Protein AF-A0A523SUK0-F1 (afdb_monomer)

Radius of gyration: 44.29 Å; Cα contacts (8 Å, |Δi|>4): 221; chains: 1; bounding box: 110×52×110 Å

pLDDT: mean 78.74, std 16.26, range [35.66, 96.0]

Secondary structure (DSSP, 8-state):
-HHHHHHHHHHHHHHHHHHHHHHHHHHHHHHHHHHHHHHHHHHHHHHHHHHHHHHHHHHHHHHHHHHHHHHHHHHHHHHHHHHHHHHHHHHHHHHHHTPPPP---GGG-PPTTSPPEEEEEEEEE-SSEEEEEEEEE-S-SS--EEEEEEEEESS---SSS-S--SS---B-S-----SSSS----EEEEEEEESSHHHHHHHHHHHGGGTTHHHHHHHHHHHHHHHHHHHHHHTTTHHHHHHH--

Mean predicted aligned error: 13.9 Å

Solvent-accessible surface area (backbone atoms only — not comparable to full-atom values): 13962 Å² total; per-residue (Å²): 112,71,70,60,53,51,53,51,52,54,51,49,55,50,48,53,51,52,50,51,54,50,52,53,50,51,53,53,50,51,54,49,51,52,54,52,47,57,66,46,48,58,54,51,53,50,51,53,49,52,50,52,51,53,50,52,53,50,54,49,52,51,52,52,53,48,53,54,50,50,54,50,50,57,53,51,50,52,55,52,51,52,53,50,51,52,50,53,47,50,57,47,47,66,68,47,72,84,51,76,52,61,79,86,64,80,88,70,71,69,57,82,84,82,42,68,73,43,82,70,45,82,74,44,76,57,70,51,29,31,31,33,33,36,36,33,51,48,94,45,92,70,39,29,27,34,38,33,42,43,23,37,54,76,60,64,34,42,96,82,80,60,100,72,45,87,44,74,47,59,76,43,93,72,80,58,80,54,81,79,76,88,55,72,68,45,30,39,34,75,73,47,71,24,63,42,73,66,56,46,52,56,46,43,76,76,39,54,83,62,60,62,39,72,54,55,48,54,52,49,53,48,50,53,52,48,51,51,53,55,49,40,53,74,69,62,49,56,60,62,59,52,61,73,74,103

Nearest PDB structures (foldseek):
  4nka-assembly1_B  TM=4.654E-01  e=8.723E-01  Homo sapiens
  5a46-assembly2_B  TM=4.977E-01  e=1.169E+00  Homo sapiens
  8yki-assembly2_B  TM=4.925E-01  e=1.169E+00  Homo sapiens
  4ymj-assembly1_A  TM=6.480E-01  e=3.766E+00  Homo sapiens
  9c1r-assembly1_A  TM=4.964E-01  e=4.759E+00  Homo sapiens

Foldseek 3Di:
DVVVVVVVVVVVVVVVVVVVVVVVVVVVVVVVVVVVCVVVVVVVVVVVVVVVVVVVVVVVVVVVVVVVVVVVVVVVVVLVVVVVVLVLLVVLCVVLVPDAADDDDPVLDDDPPRWDKAWPAWLDGDRFKTKTWIWTQDPDPFQRIWIKIWMDGSFQADPPDDPDGLADADDDPPCPPPPPPPDDTRHIDTDDTHRDPVVVVVCCVVCSCVRCVVRVVSVVVSVVVSVVSVVCVVVVVVVVSVVVVD

Sequence (246 aa):
MKANIQKAIEAWQKRERLIAERDAFYDQSRTRDEKIRDRYGERIRRLEQQKRNATYELERRTTQARAELTLQIENEERAISEVQRIKEILQLAETLTDKPAPTWDDTQIKVPFNGEVIPWGTFYKDRYMLIRLYVYKNGKPKNKYTLAAYGVTLFPASSWQGDNPLILAPDDYVKLHASETGLRFNVATIVKDAPTLADLGIYYNKRKDKILKDFLQKHKELIEEIEQIMEGIHLGRLETIYTRCV

Structure (mmCIF, N/CA/C/O backbone):
data_AF-A0A523SUK0-F1
#
_entry.id   AF-A0A523SUK0-F1
#
loop_
_atom_site.group_PDB
_atom_site.id
_atom_site.type_symbol
_atom_site.label_atom_id
_atom_site.label_alt_id
_atom_site.label_comp_id
_atom_site.label_asym_id
_atom_site.label_entity_id
_atom_site.label_seq_id
_atom_site.pdbx_PDB_ins_code
_atom_site.Cartn_x
_atom_site.Cartn_y
_atom_site.Cartn_z
_atom_site.occupancy
_atom_site.B_iso_or_equiv
_atom_site.auth_seq_id
_atom_site.auth_comp_id
_atom_site.auth_asym_id
_atom_site.auth_atom_id
_atom_site.pdbx_PDB_model_num
ATOM 1 N N . MET A 1 1 ? 85.298 31.112 -66.666 1.00 61.50 1 MET A N 1
ATOM 2 C CA . MET A 1 1 ? 84.191 31.982 -66.196 1.00 61.50 1 MET A CA 1
ATOM 3 C C . MET A 1 1 ? 82.869 31.717 -66.926 1.00 61.50 1 MET A C 1
ATOM 5 O O . MET A 1 1 ? 81.915 31.343 -66.260 1.00 61.50 1 MET A O 1
ATOM 9 N N . LYS A 1 2 ? 82.803 31.795 -68.269 1.00 66.44 2 LYS A N 1
ATOM 10 C CA . LYS A 1 2 ? 81.564 31.547 -69.050 1.00 66.44 2 LYS A CA 1
ATOM 11 C C . LYS A 1 2 ? 80.914 30.165 -68.823 1.00 66.44 2 LYS A C 1
ATOM 13 O O . LYS A 1 2 ? 79.705 30.089 -68.660 1.00 66.44 2 LYS A O 1
ATOM 18 N N . ALA A 1 3 ? 81.705 29.093 -68.714 1.00 70.62 3 ALA A N 1
ATOM 19 C CA . ALA A 1 3 ? 81.188 27.737 -68.475 1.00 70.62 3 ALA A CA 1
ATOM 20 C C . ALA A 1 3 ? 80.522 27.546 -67.093 1.00 70.62 3 ALA A C 1
ATOM 22 O O . ALA A 1 3 ? 79.588 26.761 -66.964 1.00 70.62 3 ALA A O 1
ATOM 23 N N . ASN A 1 4 ? 80.962 28.283 -66.065 1.00 78.56 4 ASN A N 1
ATOM 24 C CA . ASN A 1 4 ? 80.365 28.209 -64.724 1.00 78.56 4 ASN A CA 1
ATOM 25 C C . ASN A 1 4 ? 79.038 28.976 -64.661 1.00 78.56 4 ASN A C 1
ATOM 27 O O . ASN A 1 4 ? 78.112 28.538 -63.988 1.00 78.56 4 ASN A O 1
ATOM 31 N N . ILE A 1 5 ? 78.935 30.081 -65.407 1.00 83.38 5 ILE A N 1
ATOM 32 C CA . ILE A 1 5 ? 77.692 30.848 -65.551 1.00 83.38 5 ILE A CA 1
ATOM 33 C C . ILE A 1 5 ? 76.643 30.013 -66.299 1.00 83.38 5 ILE A C 1
ATOM 35 O O . ILE A 1 5 ? 75.509 29.921 -65.845 1.00 83.38 5 ILE A O 1
ATOM 39 N N . GLN A 1 6 ? 77.033 29.325 -67.377 1.00 86.56 6 GLN A N 1
ATOM 40 C CA . GLN A 1 6 ? 76.130 28.447 -68.129 1.00 86.56 6 GLN A CA 1
ATOM 41 C C . GLN A 1 6 ? 75.577 27.297 -67.267 1.00 86.56 6 GLN A C 1
ATOM 43 O O . GLN A 1 6 ? 74.368 27.082 -67.230 1.00 86.56 6 GLN A O 1
ATOM 48 N N . LYS A 1 7 ? 76.435 26.624 -66.486 1.00 85.19 7 LYS A N 1
ATOM 49 C CA . LYS A 1 7 ? 76.003 25.584 -65.535 1.00 85.19 7 LYS A CA 1
ATOM 50 C C . LYS A 1 7 ? 75.056 26.119 -64.456 1.00 85.19 7 LYS A C 1
ATOM 52 O O . LYS A 1 7 ? 74.126 25.422 -64.063 1.00 85.19 7 LYS A O 1
ATOM 57 N N . ALA A 1 8 ? 75.281 27.342 -63.972 1.00 85.44 8 ALA A N 1
ATOM 58 C CA . ALA A 1 8 ? 74.402 27.972 -62.990 1.00 85.44 8 ALA A CA 1
ATOM 59 C C . ALA A 1 8 ? 73.018 28.296 -63.580 1.00 85.44 8 ALA A C 1
ATOM 61 O O . ALA A 1 8 ? 72.009 28.073 -62.915 1.00 85.44 8 ALA A O 1
ATOM 62 N N . ILE A 1 9 ? 72.960 28.752 -64.837 1.00 88.12 9 ILE A N 1
ATOM 63 C CA . ILE A 1 9 ? 71.702 29.009 -65.556 1.00 88.12 9 ILE A CA 1
ATOM 64 C C . ILE A 1 9 ? 70.919 27.706 -65.763 1.00 88.12 9 ILE A C 1
ATOM 66 O O . ILE A 1 9 ? 69.726 27.655 -65.471 1.00 88.12 9 ILE A O 1
ATOM 70 N N . GLU A 1 10 ? 71.582 26.635 -66.199 1.00 90.31 10 GLU A N 1
ATOM 71 C CA . GLU A 1 10 ? 70.955 25.319 -66.383 1.00 90.31 10 GLU A CA 1
ATOM 72 C C . GLU A 1 10 ? 70.442 24.733 -65.060 1.00 90.31 10 GLU A C 1
ATOM 74 O O . GLU A 1 10 ? 69.332 24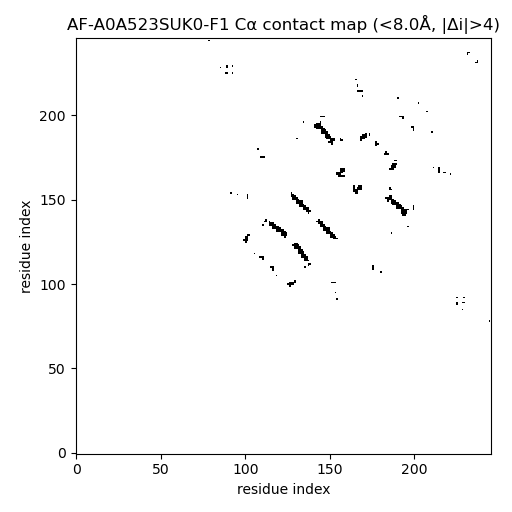.201 -64.999 1.00 90.31 10 GLU A O 1
ATOM 79 N N . ALA A 1 11 ? 71.213 24.871 -63.976 1.00 88.88 11 ALA A N 1
ATOM 80 C CA . ALA A 1 11 ? 70.798 24.443 -62.642 1.00 88.88 11 ALA A CA 1
ATOM 81 C C . ALA A 1 11 ? 69.594 25.246 -62.124 1.00 88.88 11 ALA A C 1
ATOM 83 O O . ALA A 1 11 ? 68.680 24.665 -61.537 1.00 88.88 11 ALA A O 1
ATOM 84 N N . TRP A 1 12 ? 69.562 26.559 -62.370 1.00 89.38 12 TRP A N 1
ATOM 85 C CA . TRP A 1 12 ? 68.432 27.414 -62.011 1.00 89.38 12 TRP A CA 1
ATOM 86 C C . TRP A 1 12 ? 67.168 27.036 -62.793 1.00 89.38 12 TRP A C 1
ATOM 88 O O . TRP A 1 12 ? 66.136 26.772 -62.184 1.00 89.38 12 TRP A O 1
ATOM 98 N N . GLN A 1 13 ? 67.257 26.875 -64.117 1.00 91.81 13 GLN A N 1
ATOM 99 C CA . GLN A 1 13 ? 66.127 26.430 -64.943 1.00 91.81 13 GLN A CA 1
ATOM 100 C C . GLN A 1 13 ? 65.622 25.038 -64.541 1.00 91.81 13 GLN A C 1
ATOM 102 O O . GLN A 1 13 ? 64.414 24.801 -64.499 1.00 91.81 13 GLN A O 1
ATOM 107 N N . LYS A 1 14 ? 66.533 24.114 -64.208 1.00 93.00 14 LYS A N 1
ATOM 108 C CA . LYS A 1 14 ? 66.173 22.790 -63.689 1.00 93.00 14 LYS A CA 1
ATOM 109 C C . LYS A 1 14 ? 65.448 22.893 -62.345 1.00 93.00 14 LYS A C 1
ATOM 111 O O . LYS A 1 14 ? 64.463 22.192 -62.146 1.00 93.00 14 LYS A O 1
ATOM 116 N N . ARG A 1 15 ? 65.900 23.766 -61.439 1.00 93.00 15 ARG A N 1
ATOM 117 C CA . ARG A 1 15 ? 65.238 24.014 -60.149 1.00 93.00 15 ARG A CA 1
ATOM 118 C C . ARG A 1 15 ? 63.827 24.567 -60.336 1.00 93.00 15 ARG A C 1
ATOM 120 O O . ARG A 1 15 ? 62.917 24.051 -59.702 1.00 93.00 15 ARG A O 1
ATOM 127 N N . GLU A 1 16 ? 63.639 25.555 -61.206 1.00 93.19 16 GLU A N 1
ATOM 128 C CA . GLU A 1 16 ? 62.312 26.129 -61.478 1.00 93.19 16 GLU A CA 1
ATOM 129 C C . GLU A 1 16 ? 61.347 25.083 -62.054 1.00 93.19 16 GLU A C 1
ATOM 131 O O . GLU A 1 16 ? 60.204 24.989 -61.615 1.00 93.19 16 GLU A O 1
ATOM 136 N N . ARG A 1 17 ? 61.821 24.211 -62.958 1.00 93.19 17 ARG A N 1
ATOM 137 C CA . ARG A 1 17 ? 61.016 23.078 -63.452 1.00 93.19 17 ARG A CA 1
ATOM 138 C C . ARG A 1 17 ? 60.639 22.104 -62.341 1.00 93.19 17 ARG A C 1
ATOM 140 O O . ARG A 1 17 ? 59.479 21.731 -62.245 1.00 93.19 17 ARG A O 1
ATOM 147 N N . LEU A 1 18 ? 61.589 21.733 -61.482 1.00 92.44 18 LEU A N 1
ATOM 148 C CA . LEU A 1 18 ? 61.324 20.828 -60.358 1.00 92.44 18 LEU A CA 1
ATOM 149 C C . LEU A 1 18 ? 60.343 21.430 -59.342 1.00 92.44 18 LEU A C 1
ATOM 151 O O . LEU A 1 18 ? 59.526 20.705 -58.781 1.00 92.44 18 LEU A O 1
ATOM 155 N N . ILE A 1 19 ? 60.406 22.744 -59.103 1.00 91.19 19 ILE A N 1
ATOM 156 C CA . ILE A 1 19 ? 59.437 23.451 -58.255 1.00 91.19 19 ILE A CA 1
ATOM 157 C C . ILE A 1 19 ? 58.049 23.410 -58.904 1.00 91.19 19 ILE A C 1
ATOM 159 O O . ILE A 1 19 ? 57.093 23.017 -58.242 1.00 91.19 19 ILE A O 1
ATOM 163 N N . ALA A 1 20 ? 57.947 23.721 -60.198 1.00 90.75 20 ALA A N 1
ATOM 164 C CA . ALA A 1 20 ? 56.681 23.672 -60.926 1.00 90.75 20 ALA A CA 1
ATOM 165 C C . ALA A 1 20 ? 56.073 22.256 -60.971 1.00 90.75 20 ALA A C 1
ATOM 167 O O . ALA A 1 20 ? 54.872 22.096 -60.765 1.00 90.75 20 ALA A O 1
ATOM 168 N N . GLU A 1 21 ? 56.888 21.219 -61.188 1.00 91.75 21 GLU A N 1
ATOM 169 C CA . GLU A 1 21 ? 56.454 19.814 -61.161 1.00 91.75 21 GLU A CA 1
ATOM 170 C C . GLU A 1 21 ? 55.953 19.396 -59.773 1.00 91.75 21 GLU A C 1
ATOM 172 O O . GLU A 1 21 ? 54.911 18.748 -59.656 1.00 91.75 21 GLU A O 1
ATOM 177 N N . ARG A 1 22 ? 56.664 19.797 -58.712 1.00 93.69 22 ARG A N 1
ATOM 178 C CA . ARG A 1 22 ? 56.258 19.549 -57.324 1.00 93.69 22 ARG A CA 1
ATOM 179 C C . ARG A 1 22 ? 54.918 20.214 -57.010 1.00 93.69 22 ARG A C 1
ATOM 181 O O . ARG A 1 22 ? 54.048 19.572 -56.426 1.00 93.69 22 ARG A O 1
ATOM 188 N N . ASP A 1 23 ? 54.756 21.480 -57.376 1.00 92.69 23 ASP A N 1
ATOM 189 C CA . ASP A 1 23 ? 53.543 22.242 -57.071 1.00 92.69 23 ASP A CA 1
ATOM 190 C C . ASP A 1 23 ? 52.343 21.686 -57.853 1.00 92.69 23 ASP A C 1
ATOM 192 O O . ASP A 1 23 ? 51.296 21.418 -57.264 1.00 92.69 23 ASP A O 1
ATOM 196 N N . ALA A 1 24 ? 52.533 21.340 -59.132 1.00 89.69 24 ALA A N 1
ATOM 197 C CA . ALA A 1 24 ? 51.518 20.653 -59.931 1.00 89.69 24 ALA A CA 1
ATOM 198 C C . ALA A 1 24 ? 51.119 19.286 -59.340 1.00 89.69 24 ALA A C 1
ATOM 200 O O . ALA A 1 24 ? 49.941 18.917 -59.355 1.00 89.69 24 ALA A O 1
ATOM 201 N N . PHE A 1 25 ? 52.077 18.531 -58.791 1.00 92.38 25 PHE A N 1
ATOM 202 C CA . PHE A 1 25 ? 51.800 17.267 -58.108 1.00 92.38 25 PHE A CA 1
ATOM 203 C C . PHE A 1 25 ? 50.974 17.464 -56.826 1.00 92.38 25 PHE A C 1
ATOM 205 O O . PHE A 1 25 ? 50.035 16.696 -56.576 1.00 92.38 25 PHE A O 1
ATOM 212 N N . TYR A 1 26 ? 51.285 18.487 -56.023 1.00 90.69 26 TYR A N 1
ATOM 213 C CA . TYR A 1 26 ? 50.511 18.811 -54.822 1.00 90.69 26 TYR A CA 1
ATOM 214 C C . TYR A 1 26 ? 49.086 19.248 -55.159 1.00 90.69 26 TYR A C 1
ATOM 216 O O . TYR A 1 26 ? 48.145 18.742 -54.547 1.00 90.69 26 TYR A O 1
ATOM 224 N N . ASP A 1 27 ? 48.906 20.098 -56.169 1.00 91.81 27 ASP A N 1
ATOM 225 C CA . ASP A 1 27 ? 47.579 20.531 -56.615 1.00 91.81 27 ASP A CA 1
ATOM 226 C C . ASP A 1 27 ? 46.750 19.357 -57.153 1.00 91.81 27 ASP A C 1
ATOM 228 O O . ASP A 1 27 ? 45.564 19.210 -56.828 1.00 91.81 27 ASP A O 1
ATOM 232 N N . GLN A 1 28 ? 47.375 18.455 -57.917 1.00 91.50 28 GLN A N 1
ATOM 233 C CA . GLN A 1 28 ? 46.709 17.251 -58.410 1.00 91.50 28 GLN A CA 1
ATOM 234 C C . GLN A 1 28 ? 46.308 16.312 -57.263 1.00 91.50 28 GLN A C 1
ATOM 236 O O . GLN A 1 28 ? 45.207 15.753 -57.286 1.00 91.50 28 GLN A O 1
ATOM 241 N N . SER A 1 29 ? 47.175 16.142 -56.263 1.00 88.25 29 SER A N 1
ATOM 242 C CA . SER A 1 29 ? 46.906 15.307 -55.087 1.00 88.25 29 SER A CA 1
ATOM 243 C C . SER A 1 29 ? 45.780 15.892 -54.238 1.00 88.25 29 SER A C 1
ATOM 245 O O . SER A 1 29 ? 44.816 15.192 -53.939 1.00 88.25 29 SER A O 1
ATOM 247 N N . ARG A 1 30 ? 45.815 17.202 -53.970 1.00 90.50 30 ARG A N 1
ATOM 248 C CA . ARG A 1 30 ? 44.753 17.919 -53.258 1.00 90.50 30 ARG A CA 1
ATOM 249 C C . ARG A 1 30 ? 43.403 17.788 -53.959 1.00 90.50 30 ARG A C 1
ATOM 251 O O . ARG A 1 30 ? 42.407 17.466 -53.321 1.00 90.50 30 ARG A O 1
ATOM 258 N N . THR A 1 31 ? 43.377 17.954 -55.280 1.00 88.56 31 THR A N 1
ATOM 259 C CA . THR A 1 31 ? 42.148 17.801 -56.076 1.00 88.56 31 THR A CA 1
ATOM 260 C C . THR A 1 31 ? 41.601 16.369 -56.009 1.00 88.56 31 THR A C 1
ATOM 262 O O . THR A 1 31 ? 40.387 16.154 -56.011 1.00 88.56 31 THR A O 1
ATOM 265 N N . ARG A 1 32 ? 42.479 15.355 -55.971 1.00 86.69 32 ARG A N 1
ATOM 266 C CA . ARG A 1 32 ? 42.068 13.951 -55.800 1.00 86.69 32 ARG A CA 1
ATOM 267 C C . ARG A 1 32 ? 41.493 13.707 -54.407 1.00 86.69 32 ARG A C 1
ATOM 269 O O . ARG A 1 32 ? 40.444 13.073 -54.312 1.00 86.69 32 ARG A O 1
ATOM 276 N N . ASP A 1 33 ? 42.122 14.244 -53.368 1.00 85.94 33 ASP A N 1
ATOM 277 C CA . ASP A 1 33 ? 41.651 14.126 -51.987 1.00 85.94 33 ASP A CA 1
ATOM 278 C C . ASP A 1 33 ? 40.296 14.809 -51.781 1.00 85.94 33 ASP A C 1
ATOM 280 O O . ASP A 1 33 ? 39.403 14.228 -51.164 1.00 85.94 33 ASP A O 1
ATOM 284 N N . GLU A 1 34 ? 40.103 16.001 -52.352 1.00 86.12 34 GLU A N 1
ATOM 285 C CA . GLU A 1 34 ? 38.817 16.707 -52.351 1.00 86.12 34 GLU A CA 1
ATOM 286 C C . GLU A 1 34 ? 37.731 15.858 -53.032 1.00 86.12 34 GLU A C 1
ATOM 288 O O . GLU A 1 34 ? 36.690 15.599 -52.433 1.00 86.12 34 GLU A O 1
ATOM 293 N N . LYS A 1 35 ? 38.009 15.272 -54.206 1.00 86.38 35 LYS A N 1
ATOM 294 C CA . LYS A 1 35 ? 37.061 14.370 -54.891 1.00 86.38 35 LYS A CA 1
ATOM 295 C C . LYS A 1 35 ? 36.725 13.109 -54.092 1.00 86.38 35 LYS A C 1
ATOM 297 O O . LYS A 1 35 ? 35.591 12.631 -54.156 1.00 86.38 35 LYS A O 1
ATOM 302 N N . ILE A 1 36 ? 37.691 12.533 -53.375 1.00 84.69 36 ILE A N 1
ATOM 303 C CA . ILE A 1 36 ? 37.461 11.373 -52.500 1.00 84.69 36 ILE A CA 1
ATOM 304 C C . ILE A 1 36 ? 36.577 11.789 -51.321 1.00 84.69 36 ILE A C 1
ATOM 306 O O . ILE A 1 36 ? 35.592 11.109 -51.021 1.00 84.69 36 ILE A O 1
ATOM 310 N N . ARG A 1 37 ? 36.895 12.920 -50.685 1.00 83.62 37 ARG A N 1
ATOM 311 C CA . ARG A 1 37 ? 36.127 13.468 -49.567 1.00 83.62 37 ARG A CA 1
ATOM 312 C C . ARG A 1 37 ? 34.692 13.783 -49.974 1.00 83.62 37 ARG A C 1
ATOM 314 O O . ARG A 1 37 ? 33.786 13.399 -49.243 1.00 83.62 37 ARG A O 1
ATOM 321 N N . ASP A 1 38 ? 34.476 14.389 -51.134 1.00 83.88 38 ASP A N 1
ATOM 322 C CA . ASP A 1 38 ? 33.136 14.704 -51.633 1.00 83.88 38 ASP A CA 1
ATOM 323 C C . ASP A 1 38 ? 32.349 13.426 -51.945 1.00 83.88 38 ASP A C 1
ATOM 325 O O . ASP A 1 38 ? 31.212 13.260 -51.499 1.00 83.88 38 ASP A O 1
ATOM 329 N N . ARG A 1 39 ? 32.984 12.459 -52.625 1.00 84.50 39 ARG A N 1
ATOM 330 C CA . ARG A 1 39 ? 32.348 11.186 -52.999 1.00 84.50 39 ARG A CA 1
ATOM 331 C C . ARG A 1 39 ? 31.879 10.383 -51.786 1.00 84.50 39 ARG A C 1
ATOM 333 O O . ARG A 1 39 ? 30.796 9.798 -51.822 1.00 84.50 39 ARG A O 1
ATOM 340 N N . TYR A 1 40 ? 32.693 10.300 -50.736 1.00 88.94 40 TYR A N 1
ATOM 341 C CA . TYR A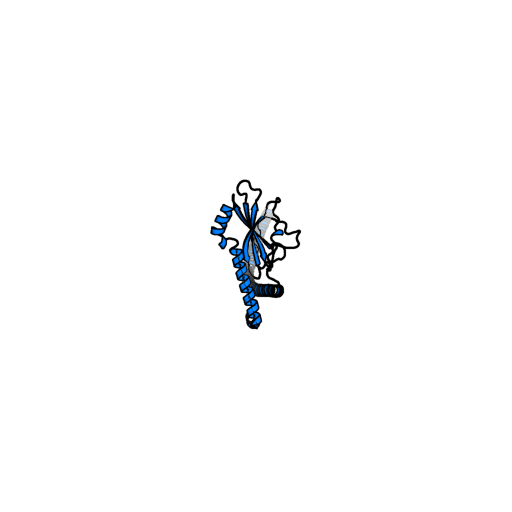 1 40 ? 32.357 9.499 -49.555 1.00 88.94 40 TYR A CA 1
ATOM 342 C C . TYR A 1 40 ? 31.660 10.305 -48.460 1.00 88.94 40 TYR A C 1
ATOM 344 O O . TYR A 1 40 ? 30.875 9.730 -47.709 1.00 88.94 40 TYR A O 1
ATOM 352 N N . GLY A 1 41 ? 31.873 11.619 -48.391 1.00 88.31 41 GLY A N 1
ATOM 353 C CA . GLY A 1 41 ? 31.311 12.494 -47.365 1.00 88.31 41 GLY A CA 1
ATOM 354 C C . GLY A 1 41 ? 29.787 12.507 -47.372 1.00 88.31 41 GLY A C 1
ATOM 355 O O . GLY A 1 41 ? 29.168 12.348 -46.320 1.00 88.31 41 GLY A O 1
ATOM 356 N N . GLU A 1 42 ? 29.159 12.602 -48.548 1.00 86.81 42 GLU A N 1
ATOM 357 C CA . GLU A 1 42 ? 27.697 12.506 -48.641 1.00 86.81 42 GLU A CA 1
ATOM 358 C C . GLU A 1 42 ? 27.177 11.132 -48.220 1.00 86.81 42 GLU A C 1
ATOM 360 O O . GLU A 1 42 ? 26.173 11.031 -47.511 1.00 86.81 42 GLU A O 1
ATOM 365 N N . ARG A 1 43 ? 27.864 10.060 -48.630 1.00 88.75 43 ARG A N 1
ATOM 366 C CA . ARG A 1 43 ? 27.462 8.690 -48.299 1.00 88.75 43 ARG A CA 1
ATOM 367 C C . ARG A 1 43 ? 27.560 8.426 -46.799 1.00 88.75 43 ARG A C 1
ATOM 369 O O . ARG A 1 43 ? 26.638 7.841 -46.240 1.00 88.75 43 ARG A O 1
ATOM 376 N N . ILE A 1 44 ? 28.629 8.891 -46.152 1.00 91.75 44 ILE A N 1
ATOM 377 C CA . ILE A 1 44 ? 28.811 8.803 -44.699 1.00 91.75 44 ILE A CA 1
ATOM 378 C C . ILE A 1 44 ? 27.684 9.556 -43.988 1.00 91.75 44 ILE A C 1
ATOM 380 O O . ILE A 1 44 ? 26.997 8.961 -43.164 1.00 91.75 44 ILE A O 1
ATOM 384 N N . ARG A 1 45 ? 27.402 10.808 -44.376 1.00 89.81 45 ARG A N 1
ATOM 385 C CA . ARG A 1 45 ? 26.306 11.595 -43.780 1.00 89.81 45 ARG A CA 1
ATOM 386 C C . ARG A 1 45 ? 24.947 10.910 -43.923 1.00 89.81 45 ARG A C 1
ATOM 388 O O . ARG A 1 45 ? 24.162 10.907 -42.977 1.00 89.81 45 ARG A O 1
ATOM 395 N N . ARG A 1 46 ? 24.658 10.309 -45.085 1.00 92.38 46 ARG A N 1
ATOM 396 C CA . ARG A 1 46 ? 23.412 9.551 -45.298 1.00 92.38 46 ARG A CA 1
ATOM 397 C C . ARG A 1 46 ? 23.332 8.325 -44.388 1.00 92.38 46 ARG A C 1
ATOM 399 O O . ARG A 1 46 ? 22.288 8.108 -43.783 1.00 92.38 46 ARG A O 1
ATOM 406 N N . LEU A 1 47 ? 24.416 7.559 -44.259 1.00 93.94 47 LEU A N 1
ATOM 407 C CA . LEU A 1 47 ? 24.467 6.386 -43.378 1.00 93.94 47 LEU A CA 1
ATOM 408 C C . LEU A 1 47 ? 24.328 6.772 -41.900 1.00 93.94 47 LEU A C 1
ATOM 410 O O . LEU A 1 47 ? 23.590 6.125 -41.162 1.00 93.94 47 LEU A O 1
ATOM 414 N N . GLU A 1 48 ? 24.975 7.856 -41.472 1.00 94.56 48 GLU A N 1
ATOM 415 C CA . GLU A 1 48 ? 24.813 8.402 -40.122 1.00 94.56 48 GLU A CA 1
ATOM 416 C C . GLU A 1 48 ? 23.370 8.836 -39.861 1.00 94.56 48 GLU A C 1
ATOM 418 O O . GLU A 1 48 ? 22.826 8.553 -38.795 1.00 94.56 48 GLU A O 1
ATOM 423 N N . GLN A 1 49 ? 22.722 9.476 -40.840 1.00 95.50 49 GLN A N 1
ATOM 424 C CA . GLN A 1 49 ? 21.324 9.870 -40.710 1.00 95.50 49 GLN A CA 1
ATOM 425 C C . GLN A 1 49 ? 20.385 8.662 -40.646 1.00 95.50 49 GLN A C 1
ATOM 427 O O . GLN A 1 49 ? 19.486 8.640 -39.811 1.00 95.50 49 GLN A O 1
ATOM 432 N N . GLN A 1 50 ? 20.609 7.643 -41.478 1.00 95.12 50 GLN A N 1
ATOM 433 C CA . GLN A 1 50 ? 19.845 6.395 -41.432 1.00 95.12 50 GLN A CA 1
ATOM 434 C C . GLN A 1 50 ? 19.997 5.699 -40.081 1.00 95.12 50 GLN A C 1
ATOM 436 O O . GLN A 1 50 ? 18.996 5.298 -39.492 1.00 95.12 50 GLN A O 1
ATOM 441 N N . LYS A 1 51 ? 21.226 5.621 -39.555 1.00 95.00 51 LYS A N 1
ATOM 442 C CA . LYS A 1 51 ? 21.490 5.080 -38.219 1.00 95.00 51 LYS A CA 1
ATOM 443 C C . LYS A 1 51 ? 20.730 5.864 -37.150 1.00 95.00 51 LYS A C 1
ATOM 445 O O . LYS A 1 51 ? 20.024 5.252 -36.360 1.00 95.00 51 LYS A O 1
ATOM 450 N N . ARG A 1 52 ? 20.827 7.201 -37.147 1.00 94.88 52 ARG A N 1
ATOM 451 C CA . ARG A 1 52 ? 20.112 8.056 -36.182 1.00 94.88 52 ARG A CA 1
ATOM 452 C C . ARG A 1 52 ? 18.600 7.844 -36.235 1.00 94.88 52 ARG A C 1
ATOM 454 O O . ARG A 1 52 ? 17.987 7.662 -35.191 1.00 94.88 52 ARG A O 1
ATOM 461 N N . ASN A 1 53 ? 18.019 7.818 -37.433 1.00 96.00 53 ASN A N 1
ATOM 462 C CA . ASN A 1 53 ? 16.582 7.609 -37.605 1.00 96.00 53 ASN A CA 1
ATOM 463 C C . ASN A 1 53 ? 16.154 6.219 -37.107 1.00 96.00 53 ASN A C 1
ATOM 465 O O . ASN A 1 53 ? 15.191 6.115 -36.355 1.00 96.00 53 ASN A O 1
ATOM 469 N N . ALA A 1 54 ? 16.896 5.166 -37.465 1.00 94.50 54 ALA A N 1
ATOM 470 C CA . ALA A 1 54 ? 16.601 3.805 -37.023 1.00 94.50 54 ALA A CA 1
ATOM 471 C C . ALA A 1 54 ? 16.714 3.654 -35.496 1.00 94.50 54 ALA A C 1
ATOM 473 O O . ALA A 1 54 ? 15.862 3.021 -34.875 1.00 94.50 54 ALA A O 1
ATOM 474 N N . THR A 1 55 ? 17.732 4.264 -34.879 1.00 93.50 55 THR A N 1
ATOM 475 C CA . THR A 1 55 ? 17.884 4.287 -33.418 1.00 93.50 55 THR A CA 1
ATOM 476 C C . THR A 1 55 ? 16.721 5.020 -32.754 1.00 93.50 55 THR A C 1
ATOM 478 O O . THR A 1 55 ? 16.120 4.475 -31.834 1.00 93.50 55 THR A O 1
ATOM 481 N N . TYR A 1 56 ? 16.343 6.195 -33.262 1.00 95.19 56 TYR A N 1
ATOM 482 C CA . TYR A 1 56 ? 15.217 6.962 -32.730 1.00 95.19 56 TYR A CA 1
ATOM 483 C C . TYR A 1 56 ? 13.887 6.197 -32.826 1.00 95.19 56 TYR A C 1
ATOM 485 O O . TYR A 1 56 ? 13.110 6.163 -31.872 1.00 95.19 56 TYR A O 1
ATOM 493 N N . GLU A 1 57 ? 13.619 5.538 -33.955 1.00 95.81 57 GLU A N 1
ATOM 494 C CA . GLU A 1 57 ? 12.418 4.712 -34.109 1.00 95.81 57 GLU A CA 1
ATOM 495 C C . GLU A 1 57 ? 12.400 3.528 -33.138 1.00 95.81 57 GLU A C 1
ATOM 497 O O . GLU A 1 57 ? 11.354 3.229 -32.555 1.00 95.81 57 GLU A O 1
ATOM 502 N N . LEU A 1 58 ? 13.546 2.871 -32.938 1.00 94.75 58 LEU A N 1
ATOM 503 C CA . LEU A 1 58 ? 13.676 1.765 -31.994 1.00 94.75 58 LEU A CA 1
ATOM 504 C C . LEU A 1 58 ? 13.452 2.230 -30.549 1.00 94.75 58 LEU A C 1
ATOM 506 O O . LEU A 1 58 ? 12.698 1.592 -29.812 1.00 94.75 58 LEU A O 1
ATOM 510 N N . GLU A 1 59 ? 14.054 3.350 -30.150 1.00 94.56 59 GLU A N 1
ATOM 511 C CA . GLU A 1 59 ? 13.868 3.956 -28.826 1.00 94.56 59 GLU A CA 1
ATOM 512 C C . GLU A 1 59 ? 12.409 4.348 -28.585 1.00 94.56 59 GLU A C 1
ATOM 514 O O . GLU A 1 59 ? 11.859 4.070 -27.514 1.00 94.56 59 GLU A O 1
ATOM 519 N N . ARG A 1 60 ? 11.745 4.922 -29.598 1.00 95.88 60 ARG A N 1
ATOM 520 C CA . ARG A 1 60 ? 10.327 5.282 -29.514 1.00 95.88 60 ARG A CA 1
ATOM 521 C C . ARG A 1 60 ? 9.449 4.049 -29.321 1.00 95.88 60 ARG A C 1
ATOM 523 O O . ARG A 1 60 ? 8.628 4.038 -28.409 1.00 95.88 60 ARG A O 1
ATOM 530 N N . ARG A 1 61 ? 9.643 3.001 -30.133 1.00 94.69 61 ARG A N 1
ATOM 531 C CA . ARG A 1 61 ? 8.895 1.734 -30.013 1.00 94.69 61 ARG A CA 1
ATOM 532 C C . ARG A 1 61 ? 9.131 1.064 -28.663 1.00 94.69 61 ARG A C 1
ATOM 534 O O . ARG A 1 61 ? 8.185 0.597 -28.044 1.00 94.69 61 ARG A O 1
ATOM 541 N N . THR A 1 62 ? 10.375 1.058 -28.187 1.00 93.94 62 THR A N 1
ATOM 542 C CA . THR A 1 62 ? 10.734 0.460 -26.892 1.00 93.94 62 THR A CA 1
ATOM 543 C C . THR A 1 62 ? 10.079 1.212 -25.737 1.00 93.94 62 THR A C 1
ATOM 545 O O . THR A 1 62 ? 9.542 0.590 -24.827 1.00 93.94 62 THR A O 1
ATOM 548 N N . THR A 1 63 ? 10.088 2.545 -25.779 1.00 94.88 63 THR A N 1
ATOM 549 C CA . THR A 1 63 ? 9.436 3.383 -24.763 1.00 94.88 63 THR A CA 1
ATOM 550 C C . THR A 1 63 ? 7.921 3.179 -24.756 1.00 94.88 63 THR A C 1
ATOM 552 O O . THR A 1 63 ? 7.343 3.027 -23.685 1.00 94.88 63 THR A O 1
ATOM 555 N N . GLN A 1 64 ? 7.286 3.111 -25.932 1.00 95.12 64 GLN A N 1
ATOM 556 C CA . GLN A 1 64 ? 5.849 2.835 -26.057 1.00 95.12 64 GLN A CA 1
ATOM 557 C C . GLN A 1 64 ? 5.486 1.453 -25.501 1.00 95.12 64 GLN A C 1
ATOM 559 O O . GLN A 1 64 ? 4.640 1.364 -24.619 1.00 95.12 64 GLN A O 1
ATOM 564 N N . ALA A 1 65 ? 6.195 0.401 -25.922 1.00 94.12 65 ALA A N 1
ATOM 565 C CA . ALA A 1 65 ? 5.955 -0.957 -25.436 1.00 94.12 65 ALA A CA 1
ATOM 566 C C . ALA A 1 65 ? 6.173 -1.082 -23.919 1.00 94.12 65 ALA A C 1
ATOM 568 O O . ALA A 1 65 ? 5.415 -1.764 -23.238 1.00 94.12 65 ALA A O 1
ATOM 569 N N . ARG A 1 66 ? 7.184 -0.399 -23.362 1.00 94.12 66 ARG A N 1
ATOM 570 C CA . ARG A 1 66 ? 7.395 -0.352 -21.907 1.00 94.12 66 ARG A CA 1
ATOM 571 C C . ARG A 1 66 ? 6.229 0.312 -21.187 1.00 94.12 66 ARG A C 1
ATOM 573 O O . ARG A 1 66 ? 5.772 -0.239 -20.199 1.00 94.12 66 ARG A O 1
ATOM 580 N N . ALA A 1 67 ? 5.750 1.455 -21.676 1.00 93.50 67 ALA A N 1
ATOM 581 C CA . ALA A 1 67 ? 4.620 2.150 -21.065 1.00 93.50 67 ALA A CA 1
ATOM 582 C C . ALA A 1 67 ? 3.334 1.305 -21.108 1.00 93.50 67 ALA A C 1
ATOM 584 O O . ALA A 1 67 ? 2.619 1.232 -20.112 1.00 93.50 67 ALA A O 1
ATOM 585 N N . GLU A 1 68 ? 3.072 0.626 -22.228 1.00 94.69 68 GLU A N 1
ATOM 586 C CA . GLU A 1 68 ? 1.939 -0.299 -22.370 1.00 94.69 68 GLU A CA 1
ATOM 587 C C . GLU A 1 68 ? 2.041 -1.479 -21.396 1.00 94.69 68 GLU A C 1
ATOM 589 O O . GLU A 1 68 ? 1.074 -1.783 -20.702 1.00 94.69 68 GLU A O 1
ATOM 594 N N . LEU A 1 69 ? 3.218 -2.105 -21.289 1.00 93.50 69 LEU A N 1
ATOM 595 C CA . LEU A 1 69 ? 3.450 -3.202 -20.346 1.00 93.50 69 LEU A CA 1
ATOM 596 C C . LEU A 1 69 ? 3.355 -2.745 -18.888 1.00 93.50 69 LEU A C 1
ATOM 598 O O . LEU A 1 69 ? 2.784 -3.461 -18.076 1.00 93.50 69 LEU A O 1
ATOM 602 N N . THR A 1 70 ? 3.870 -1.563 -18.542 1.00 93.12 70 THR A N 1
ATOM 603 C CA . THR A 1 70 ? 3.722 -1.001 -17.192 1.00 93.12 70 THR A CA 1
ATOM 604 C C . THR A 1 70 ? 2.251 -0.811 -16.842 1.00 93.12 70 THR A C 1
ATOM 606 O O . THR A 1 70 ? 1.833 -1.235 -15.772 1.00 93.12 70 THR A O 1
ATOM 609 N N . LEU A 1 71 ? 1.448 -0.263 -17.757 1.00 92.50 71 LEU A N 1
ATOM 610 C CA . LEU A 1 71 ? 0.011 -0.107 -17.537 1.00 92.50 71 LEU A CA 1
ATOM 611 C C . LEU A 1 71 ? -0.697 -1.462 -17.367 1.00 92.50 71 LEU A C 1
ATOM 613 O O . LEU A 1 71 ? -1.586 -1.590 -16.529 1.00 92.50 71 LEU A O 1
ATOM 617 N N . GLN A 1 72 ? -0.312 -2.474 -18.151 1.00 88.31 72 GLN A N 1
ATOM 618 C CA . GLN A 1 72 ? -0.841 -3.832 -17.998 1.00 88.31 72 GLN A CA 1
ATOM 619 C C . GLN A 1 72 ? -0.479 -4.418 -16.631 1.00 88.31 72 GLN A C 1
ATOM 621 O O . GLN A 1 72 ? -1.369 -4.894 -15.937 1.00 88.31 72 GLN A O 1
ATOM 626 N N . ILE A 1 73 ? 0.785 -4.312 -16.208 1.00 87.00 73 ILE A N 1
ATOM 627 C CA . ILE A 1 73 ? 1.237 -4.771 -14.887 1.00 87.00 73 ILE A CA 1
ATOM 628 C C . ILE A 1 73 ? 0.446 -4.076 -13.776 1.00 87.00 73 ILE A C 1
ATOM 630 O O . ILE A 1 73 ? -0.087 -4.757 -12.910 1.00 87.00 73 ILE A O 1
ATOM 634 N N . GLU A 1 74 ? 0.298 -2.751 -13.824 1.00 83.44 74 GLU A N 1
ATOM 635 C CA . GLU A 1 74 ? -0.463 -2.000 -12.816 1.00 83.44 74 GLU A CA 1
ATOM 636 C C . GLU A 1 74 ? -1.936 -2.433 -12.742 1.00 83.44 74 GLU A C 1
ATOM 638 O O . GLU A 1 74 ? -2.528 -2.447 -11.662 1.00 83.44 74 GLU A O 1
ATOM 643 N N . ASN A 1 75 ? -2.551 -2.780 -13.877 1.00 81.06 75 ASN A N 1
ATOM 644 C CA . ASN A 1 75 ? -3.926 -3.278 -13.903 1.00 81.06 75 ASN A CA 1
ATOM 645 C C . ASN A 1 75 ? -4.034 -4.684 -13.295 1.00 81.06 75 ASN A C 1
ATOM 647 O O . ASN A 1 75 ? -4.929 -4.923 -12.484 1.00 81.06 75 ASN A O 1
ATOM 651 N N . GLU A 1 76 ? -3.113 -5.585 -13.638 1.00 80.44 76 GLU A N 1
ATOM 652 C CA . GLU A 1 76 ? -3.064 -6.938 -13.071 1.00 80.44 76 GLU A CA 1
ATOM 653 C C . GLU A 1 76 ? -2.761 -6.908 -11.565 1.00 80.44 76 GLU A C 1
ATOM 655 O O . GLU A 1 76 ? -3.392 -7.616 -10.783 1.00 80.44 76 GLU A O 1
ATOM 660 N N . GLU A 1 77 ? -1.855 -6.036 -11.117 1.00 79.12 77 GLU A N 1
ATOM 661 C CA . GLU A 1 77 ? -1.532 -5.855 -9.697 1.00 79.12 77 GLU A CA 1
ATOM 662 C C . GLU A 1 77 ? -2.749 -5.406 -8.878 1.00 79.12 77 GLU A C 1
ATOM 664 O O . GLU A 1 77 ? -2.925 -5.864 -7.746 1.00 79.12 77 GLU A O 1
ATOM 669 N N . ARG A 1 78 ? -3.632 -4.571 -9.445 1.00 75.69 78 ARG A N 1
ATOM 670 C CA . ARG A 1 78 ? -4.899 -4.201 -8.789 1.00 75.69 78 ARG A CA 1
ATOM 671 C C . ARG A 1 78 ? -5.816 -5.407 -8.614 1.00 75.69 78 ARG A C 1
ATOM 673 O O . ARG A 1 78 ? -6.327 -5.605 -7.515 1.00 75.69 78 ARG A O 1
ATOM 680 N N . ALA A 1 79 ? -5.992 -6.217 -9.660 1.00 72.12 79 ALA A N 1
ATOM 681 C CA . ALA A 1 79 ? -6.821 -7.420 -9.593 1.00 72.12 79 ALA A CA 1
ATOM 682 C C . ALA A 1 79 ? -6.254 -8.437 -8.587 1.00 72.12 79 ALA A C 1
ATOM 684 O O . ALA A 1 79 ? -6.986 -8.977 -7.758 1.00 72.12 79 ALA A O 1
ATOM 685 N N . ILE A 1 80 ? -4.934 -8.646 -8.595 1.00 76.25 80 ILE A N 1
ATOM 686 C CA . ILE A 1 80 ? -4.247 -9.509 -7.626 1.00 76.25 80 ILE A CA 1
ATOM 687 C C . ILE A 1 80 ? -4.447 -8.986 -6.199 1.00 76.25 80 ILE A C 1
ATOM 689 O O . ILE A 1 80 ? -4.744 -9.776 -5.303 1.00 76.25 80 ILE A O 1
ATOM 693 N N . SER A 1 81 ? -4.316 -7.675 -5.979 1.00 73.88 81 SER A N 1
ATOM 694 C CA . SER A 1 81 ? -4.525 -7.059 -4.666 1.00 73.88 81 SER A CA 1
ATOM 695 C C . SER A 1 81 ? -5.961 -7.242 -4.164 1.00 73.88 81 SER A C 1
ATOM 697 O O . SER A 1 81 ? -6.153 -7.573 -2.994 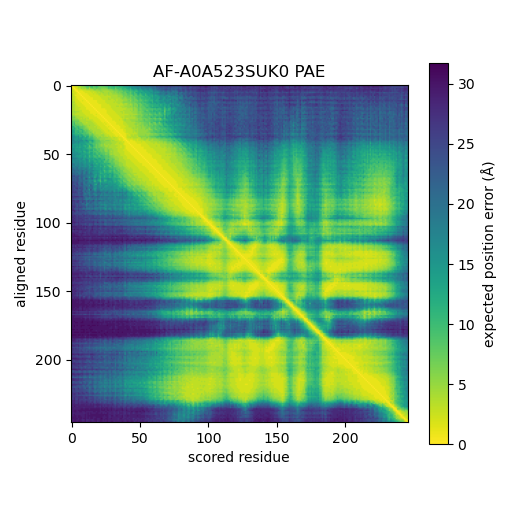1.00 73.88 81 SER A O 1
ATOM 699 N N . GLU A 1 82 ? -6.962 -7.108 -5.038 1.00 75.50 82 GLU A N 1
ATOM 700 C CA . GLU A 1 82 ? -8.371 -7.355 -4.702 1.00 75.50 82 GLU A CA 1
ATOM 701 C C . GLU A 1 82 ? -8.611 -8.824 -4.320 1.00 75.50 82 GLU A C 1
ATOM 703 O O . GLU A 1 82 ? -9.208 -9.115 -3.282 1.00 75.50 82 GLU A O 1
ATOM 708 N N . VAL A 1 83 ? -8.069 -9.770 -5.092 1.00 76.56 83 VAL A N 1
ATOM 709 C CA . VAL A 1 83 ? -8.173 -11.207 -4.785 1.00 76.56 83 VAL A CA 1
ATOM 710 C C . VAL A 1 83 ? -7.472 -11.555 -3.470 1.00 76.56 83 VAL A C 1
ATOM 712 O O . VAL A 1 83 ? -8.002 -12.334 -2.672 1.00 76.56 83 VAL A O 1
ATOM 715 N N . GLN A 1 84 ? -6.295 -10.981 -3.210 1.00 75.62 84 GLN A N 1
ATOM 716 C CA . GLN A 1 84 ? -5.583 -11.158 -1.943 1.00 75.62 84 GLN A CA 1
ATOM 717 C C . GLN A 1 84 ? -6.408 -10.633 -0.766 1.00 75.62 84 GLN A C 1
ATOM 719 O O . GLN A 1 84 ? -6.563 -11.345 0.225 1.00 75.62 84 GLN A O 1
ATOM 724 N N . ARG A 1 85 ? -7.011 -9.449 -0.908 1.00 76.56 85 ARG A N 1
ATOM 725 C CA . ARG A 1 85 ? -7.892 -8.856 0.103 1.00 76.56 85 ARG A CA 1
ATOM 726 C C . ARG A 1 85 ? -9.102 -9.742 0.404 1.00 76.56 85 ARG A C 1
ATOM 728 O O . ARG A 1 85 ? -9.391 -10.005 1.570 1.00 76.56 85 ARG A O 1
ATOM 735 N N . ILE A 1 86 ? -9.773 -10.259 -0.626 1.00 77.88 86 ILE A N 1
ATOM 736 C CA . ILE A 1 86 ? -10.906 -11.183 -0.459 1.00 77.88 86 ILE A CA 1
ATOM 737 C C . ILE A 1 86 ? -10.452 -12.456 0.262 1.00 77.88 86 ILE A C 1
ATOM 739 O O . ILE A 1 86 ? -11.110 -12.908 1.197 1.00 77.88 86 ILE A O 1
ATOM 743 N N . LYS A 1 87 ? -9.304 -13.025 -0.124 1.00 77.31 87 LYS A N 1
ATOM 744 C CA . LYS A 1 87 ? -8.746 -14.214 0.531 1.00 77.31 87 LYS A CA 1
ATOM 745 C C . LYS A 1 87 ? -8.473 -13.974 2.019 1.00 77.31 87 LYS A C 1
ATOM 747 O O . LYS A 1 87 ? -8.813 -14.832 2.831 1.00 77.31 87 LYS A O 1
ATOM 752 N N . GLU A 1 88 ? -7.884 -12.836 2.378 1.00 77.38 88 GLU A N 1
ATOM 753 C CA . GLU A 1 88 ? -7.646 -12.456 3.778 1.00 77.38 88 GLU A CA 1
ATOM 754 C C . GLU A 1 88 ? -8.957 -12.360 4.567 1.00 77.38 88 GLU A C 1
ATOM 756 O O . GLU A 1 88 ? -9.049 -12.872 5.684 1.00 77.38 88 GLU A O 1
ATOM 761 N N . ILE A 1 89 ? -9.991 -11.762 3.969 1.00 78.25 89 ILE A N 1
ATOM 762 C CA . ILE A 1 89 ? -11.323 -11.661 4.573 1.00 78.25 89 ILE A CA 1
ATOM 763 C C . ILE A 1 89 ? -11.950 -13.035 4.785 1.00 78.25 89 ILE A C 1
ATOM 765 O O . ILE A 1 89 ? -12.526 -13.277 5.843 1.00 78.25 89 ILE A O 1
ATOM 769 N N . LEU A 1 90 ? -11.814 -13.953 3.829 1.00 75.38 90 LEU A N 1
ATOM 770 C CA . LEU A 1 90 ? -12.364 -15.302 3.961 1.00 75.38 90 LEU A CA 1
ATOM 771 C C . LEU A 1 90 ? -11.682 -16.101 5.059 1.00 75.38 90 LEU A C 1
ATOM 773 O O . LEU A 1 90 ? -12.357 -16.685 5.905 1.00 75.38 90 LEU A O 1
ATOM 777 N N . GLN A 1 91 ? -10.353 -16.056 5.101 1.00 76.94 91 GLN A N 1
ATOM 778 C CA . GLN A 1 91 ? -9.588 -16.671 6.182 1.00 76.94 91 GLN A CA 1
ATOM 779 C C . GLN A 1 91 ? -9.987 -16.082 7.537 1.00 76.94 91 GLN A C 1
ATOM 781 O O . GLN A 1 91 ? -10.165 -16.809 8.514 1.00 76.94 91 GLN A O 1
ATOM 786 N N . LEU A 1 92 ? -10.179 -14.763 7.604 1.00 76.25 92 LEU A N 1
ATOM 787 C CA . LEU A 1 92 ? -10.662 -14.114 8.810 1.00 76.25 92 LEU A CA 1
ATOM 788 C C . LEU A 1 92 ? -12.069 -14.607 9.178 1.00 76.25 92 LEU A C 1
ATOM 790 O O . LEU A 1 92 ? -12.275 -15.018 10.317 1.00 76.25 92 LEU A O 1
ATOM 794 N N . ALA A 1 93 ? -13.018 -14.605 8.246 1.00 74.31 93 ALA A N 1
ATOM 795 C CA . ALA A 1 93 ? -14.397 -15.008 8.492 1.00 74.31 93 ALA A CA 1
ATOM 796 C C . ALA A 1 93 ? -14.497 -16.453 9.005 1.00 74.31 93 ALA A C 1
ATOM 798 O O . ALA A 1 93 ? -15.200 -16.699 9.988 1.00 74.31 93 ALA A O 1
ATOM 799 N N . GLU A 1 94 ? -13.724 -17.383 8.437 1.00 72.88 94 GLU A N 1
ATOM 800 C CA . GLU A 1 94 ? -13.598 -18.755 8.950 1.00 72.88 94 GLU A CA 1
ATOM 801 C C . GLU A 1 94 ? -13.147 -18.762 10.416 1.00 72.88 94 GLU A C 1
ATOM 803 O O . GLU A 1 94 ? -13.758 -19.417 11.258 1.00 72.88 94 GLU A O 1
ATOM 808 N N . THR A 1 95 ? -12.135 -17.962 10.769 1.00 74.00 95 THR A N 1
ATOM 809 C CA . THR A 1 95 ? -11.665 -17.883 12.162 1.00 74.00 95 THR A CA 1
ATOM 810 C C . THR A 1 95 ? -12.631 -17.172 13.110 1.00 74.00 95 THR A C 1
ATOM 812 O O . THR A 1 95 ? -12.504 -17.337 14.324 1.00 74.00 95 THR A O 1
ATOM 815 N N . LEU A 1 96 ? -13.538 -16.335 12.598 1.00 73.88 96 LEU A N 1
ATOM 816 C CA . LEU A 1 96 ? -14.476 -15.538 13.393 1.00 73.88 96 LEU A CA 1
ATOM 817 C C . LEU A 1 96 ? -15.832 -16.216 13.590 1.00 73.88 96 LEU A C 1
ATOM 819 O O . LEU A 1 96 ? -16.518 -15.883 14.556 1.00 73.88 96 LEU A O 1
ATOM 823 N N . THR A 1 97 ? -16.224 -17.131 12.701 1.00 71.88 97 THR A N 1
ATOM 824 C CA . THR A 1 97 ? -17.574 -17.720 12.668 1.00 71.88 97 THR A CA 1
ATOM 825 C C . THR A 1 97 ? -17.966 -18.331 14.017 1.00 71.88 97 THR A C 1
ATOM 827 O O . THR A 1 97 ? -19.061 -18.050 14.510 1.00 71.88 97 THR A O 1
ATOM 830 N N . ASP A 1 98 ? -17.026 -19.021 14.670 1.00 73.25 98 ASP A N 1
ATOM 831 C CA . ASP A 1 98 ? -17.237 -19.709 15.951 1.00 73.25 98 ASP A CA 1
ATOM 832 C C . ASP A 1 98 ? -16.663 -18.966 17.168 1.00 73.25 98 ASP A C 1
ATOM 834 O O . ASP A 1 98 ? -16.686 -19.479 18.292 1.00 73.25 98 ASP A O 1
ATOM 838 N N . LYS A 1 99 ? -16.128 -17.751 16.988 1.00 74.75 99 LYS A N 1
ATOM 839 C CA . LYS A 1 99 ? -15.578 -16.989 18.114 1.00 74.75 99 LYS A CA 1
ATOM 840 C C . LYS A 1 99 ? -16.692 -16.276 18.883 1.00 74.75 99 LYS A C 1
ATOM 842 O O . LYS A 1 99 ? -17.500 -15.566 18.278 1.00 74.75 99 LYS A O 1
ATOM 847 N N . PRO A 1 100 ? -16.726 -16.395 20.224 1.00 78.50 100 PRO A N 1
ATOM 848 C CA . PRO A 1 100 ? -17.625 -15.588 21.031 1.00 78.50 100 PRO A CA 1
ATOM 849 C C . PRO A 1 100 ? -17.255 -14.107 20.905 1.00 78.50 100 PRO A C 1
ATOM 851 O O . PRO A 1 100 ? -16.096 -13.756 20.667 1.00 78.50 100 PRO A O 1
ATOM 854 N N . ALA A 1 101 ? -18.246 -13.235 21.100 1.00 80.56 101 ALA A N 1
ATOM 855 C CA . ALA A 1 101 ? -18.011 -11.797 21.129 1.00 80.56 101 ALA A CA 1
ATOM 856 C C . ALA A 1 101 ? -16.939 -11.445 22.181 1.00 80.56 101 ALA A C 1
ATOM 858 O O . ALA A 1 101 ? -16.920 -12.070 23.248 1.00 80.56 101 ALA A O 1
ATOM 859 N N . PRO A 1 102 ? -16.078 -10.439 21.933 1.00 81.38 102 PRO A N 1
ATOM 860 C CA . PRO A 1 102 ? -15.054 -10.040 22.887 1.00 81.38 102 PRO A CA 1
ATOM 861 C C . PRO A 1 102 ? -15.631 -9.742 24.272 1.00 81.38 102 PRO A C 1
ATOM 863 O O . PRO A 1 102 ? -16.523 -8.906 24.443 1.00 81.38 102 PRO A O 1
ATOM 866 N N . THR A 1 103 ? -15.069 -10.400 25.278 1.00 78.50 103 THR A N 1
ATOM 867 C CA . THR A 1 103 ? -15.315 -10.127 26.695 1.00 78.50 103 THR A CA 1
ATOM 868 C C . THR A 1 103 ? -14.000 -9.810 27.371 1.00 78.50 103 THR A C 1
ATOM 870 O O . THR A 1 103 ? -12.968 -10.361 26.992 1.00 78.50 103 THR A O 1
ATOM 873 N N . TRP A 1 104 ? -14.029 -8.961 28.393 1.00 77.81 104 TRP A N 1
ATOM 874 C CA . TRP A 1 104 ? -12.823 -8.657 29.142 1.00 77.81 104 TRP A CA 1
ATOM 875 C C . TRP A 1 104 ? -13.141 -8.230 30.581 1.00 77.81 104 TRP A C 1
ATOM 877 O O . TRP A 1 104 ? -14.255 -7.778 30.873 1.00 77.81 104 TRP A O 1
ATOM 887 N N . ASP A 1 105 ? -12.161 -8.434 31.459 1.00 75.38 105 ASP A N 1
ATOM 888 C CA . ASP A 1 105 ? -12.240 -8.193 32.899 1.00 75.38 105 ASP A CA 1
ATOM 889 C C . ASP A 1 105 ? -11.514 -6.896 33.290 1.00 75.38 105 ASP A C 1
ATOM 891 O O . ASP A 1 105 ? -10.301 -6.776 33.095 1.00 75.38 105 ASP A O 1
ATOM 895 N N . ASP A 1 106 ? -12.257 -5.954 33.884 1.00 73.12 106 ASP A N 1
ATOM 896 C CA . ASP A 1 106 ? -11.774 -4.635 34.319 1.00 73.12 106 ASP A CA 1
ATOM 897 C C . ASP A 1 106 ? -10.544 -4.710 35.235 1.00 73.12 106 ASP A C 1
ATOM 899 O O . ASP A 1 106 ? -9.723 -3.790 35.231 1.00 73.12 106 ASP A O 1
ATOM 903 N N . THR A 1 107 ? -10.364 -5.817 35.966 1.00 69.88 107 THR A N 1
ATOM 904 C CA . THR A 1 107 ? -9.216 -6.024 36.867 1.00 69.88 107 THR A CA 1
ATOM 905 C C . THR A 1 107 ? -7.867 -6.098 36.142 1.00 69.88 107 THR A C 1
ATOM 907 O O . THR A 1 107 ? -6.813 -5.987 36.770 1.00 69.88 107 THR A O 1
ATOM 910 N N . GLN A 1 108 ? -7.876 -6.263 34.818 1.00 68.00 108 GLN A N 1
ATOM 911 C CA . GLN A 1 108 ? -6.671 -6.446 34.011 1.00 68.00 108 GLN A CA 1
ATOM 912 C C . GLN A 1 108 ? -5.997 -5.134 33.600 1.00 68.00 108 GLN A C 1
ATOM 914 O O . GLN A 1 108 ? -4.841 -5.158 33.169 1.00 68.00 108 GLN A O 1
ATOM 919 N N . ILE A 1 109 ? -6.671 -3.987 33.743 1.00 69.06 109 ILE A N 1
ATOM 920 C CA . ILE A 1 109 ? -6.049 -2.691 33.459 1.00 69.06 109 ILE A CA 1
ATOM 921 C C . ILE A 1 109 ? -5.164 -2.287 34.631 1.00 69.06 109 ILE A C 1
ATOM 923 O O . ILE A 1 109 ? -5.631 -1.910 35.703 1.00 69.06 109 ILE A O 1
ATOM 927 N N . LYS A 1 110 ? -3.856 -2.301 34.388 1.00 66.19 110 LYS A N 1
ATOM 928 C CA . LYS A 1 110 ? -2.859 -1.714 35.283 1.00 66.19 110 LYS A CA 1
ATOM 929 C C . LYS A 1 110 ? -2.452 -0.357 34.740 1.00 66.19 110 LYS A C 1
ATOM 931 O O . LYS A 1 110 ? -2.176 -0.243 33.553 1.00 66.19 110 LYS A O 1
ATOM 936 N N . VAL A 1 111 ? -2.377 0.657 35.594 1.00 64.38 111 VAL A N 1
ATOM 937 C CA . VAL A 1 111 ? -1.865 1.983 35.219 1.00 64.38 111 VAL A CA 1
ATOM 938 C C . VAL A 1 111 ? -0.421 2.167 35.656 1.00 64.38 111 VAL A C 1
ATOM 940 O O . VAL A 1 111 ? 0.020 1.529 36.617 1.00 64.38 111 VAL A O 1
ATOM 94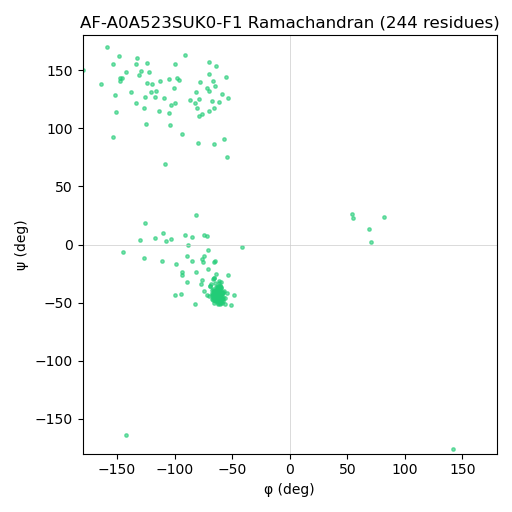3 N N . PRO A 1 112 ? 0.337 3.057 34.995 1.00 53.59 112 PRO A N 1
ATOM 944 C CA . PRO A 1 112 ? 1.666 3.393 35.462 1.00 53.59 112 PRO A CA 1
ATOM 945 C C . PRO A 1 112 ? 1.498 4.088 36.824 1.00 53.59 112 PRO A C 1
ATOM 947 O O . PRO A 1 112 ? 0.625 4.942 36.969 1.00 53.59 112 PRO A O 1
ATOM 950 N N . PHE A 1 113 ? 2.330 3.739 37.809 1.00 58.06 113 PHE A N 1
ATOM 951 C CA . PHE A 1 113 ? 2.395 4.365 39.147 1.00 58.06 113 PHE A CA 1
ATOM 952 C C . PHE A 1 113 ? 1.374 3.919 40.217 1.00 58.06 113 PHE A C 1
ATOM 954 O O . PHE A 1 113 ? 1.151 4.673 41.162 1.00 58.06 113 PHE A O 1
ATOM 961 N N . ASN A 1 114 ? 0.791 2.712 40.137 1.00 58.84 114 ASN A N 1
ATOM 962 C CA . ASN A 1 114 ? -0.128 2.173 41.167 1.00 58.84 114 ASN A CA 1
ATOM 963 C C . ASN A 1 114 ? -1.321 3.100 41.497 1.00 58.84 114 ASN A C 1
ATOM 965 O O . ASN A 1 114 ? -1.852 3.076 42.607 1.00 58.84 114 ASN A O 1
ATOM 969 N N . GLY A 1 115 ? -1.722 3.951 40.549 1.00 65.25 115 GLY A N 1
ATOM 970 C CA . GLY A 1 115 ? -2.908 4.789 40.687 1.00 65.25 115 GLY A CA 1
ATOM 971 C C . GLY A 1 115 ? -4.192 3.962 40.631 1.00 65.25 115 GLY A C 1
ATOM 972 O O . GLY A 1 115 ? -4.225 2.875 40.059 1.00 65.25 115 GLY A O 1
ATOM 973 N N . GLU A 1 116 ? -5.266 4.497 41.203 1.00 74.00 116 GLU A N 1
ATOM 974 C CA . GLU A 1 116 ? -6.594 3.905 41.062 1.00 74.00 116 GLU A CA 1
ATOM 975 C C . GLU A 1 116 ? -7.099 4.089 39.623 1.00 74.00 116 GLU A C 1
ATOM 977 O O . GLU A 1 116 ? -7.019 5.184 39.050 1.00 74.00 116 GLU A O 1
ATOM 982 N N . VAL A 1 117 ? -7.599 2.999 39.041 1.00 82.06 117 VAL A N 1
ATOM 983 C CA . VAL A 1 117 ? -8.263 2.983 37.738 1.00 82.06 117 VAL A CA 1
ATOM 984 C C . VAL A 1 117 ? -9.760 2.964 37.985 1.00 82.06 117 VAL A C 1
ATOM 986 O O . VAL A 1 117 ? -10.273 2.052 38.623 1.00 82.06 117 VAL A O 1
ATOM 989 N N . ILE A 1 118 ? -10.462 3.963 37.463 1.00 86.19 118 ILE A N 1
ATOM 990 C CA . ILE A 1 118 ? -11.907 4.105 37.602 1.00 86.19 118 ILE A CA 1
ATOM 991 C C . ILE A 1 118 ? -12.546 3.722 36.262 1.00 86.19 118 ILE A C 1
ATOM 993 O O . ILE A 1 118 ? -12.349 4.438 35.270 1.00 86.19 118 ILE A O 1
ATOM 997 N N . PRO A 1 119 ? -13.311 2.617 36.193 1.00 86.94 119 PRO A N 1
ATOM 998 C CA . PRO A 1 119 ? -14.106 2.291 35.017 1.00 86.94 119 PRO A CA 1
ATOM 999 C C . PRO A 1 119 ? -15.132 3.395 34.764 1.00 86.94 119 PRO A C 1
ATOM 1001 O O . PRO A 1 119 ? -15.945 3.716 35.629 1.00 86.94 119 PRO A O 1
ATOM 1004 N N . TRP A 1 120 ? -15.096 3.988 33.574 1.00 88.19 120 TRP A N 1
ATOM 1005 C CA . TRP A 1 120 ? -16.060 5.014 33.174 1.00 88.19 120 TRP A CA 1
ATOM 1006 C C . TRP A 1 120 ? -17.291 4.403 32.498 1.00 88.19 120 TRP A C 1
ATOM 1008 O O . TRP A 1 120 ? -18.396 4.924 32.618 1.00 88.19 120 TRP A O 1
ATOM 1018 N N . GLY A 1 121 ? -17.109 3.285 31.790 1.00 88.38 121 GLY A N 1
ATOM 1019 C CA . GLY A 1 121 ? -18.197 2.509 31.199 1.00 88.38 121 GLY A CA 1
ATOM 1020 C C . GLY A 1 121 ? -17.869 1.944 29.821 1.00 88.38 121 GLY A C 1
ATOM 1021 O O . GLY A 1 121 ? -16.759 2.083 29.305 1.00 88.38 121 GLY A O 1
ATOM 1022 N N . THR A 1 122 ? -18.863 1.301 29.206 1.00 90.94 122 THR A N 1
ATOM 1023 C CA . THR A 1 122 ? -18.750 0.802 27.829 1.00 90.94 122 THR A CA 1
ATOM 1024 C C . THR A 1 122 ? -18.942 1.942 26.840 1.00 90.94 122 THR A C 1
ATOM 1026 O O . THR A 1 122 ? -19.953 2.638 26.886 1.00 90.94 122 THR A O 1
ATOM 1029 N N . PHE A 1 123 ? -17.967 2.124 25.952 1.00 92.00 123 PHE A N 1
ATOM 1030 C CA . PHE A 1 123 ? -17.994 3.150 24.911 1.00 92.00 123 PHE A CA 1
ATOM 1031 C C . PHE A 1 123 ? -18.527 2.608 23.593 1.00 92.00 123 PHE A C 1
ATOM 1033 O O . PHE A 1 123 ? -19.343 3.254 22.944 1.00 92.00 123 PHE A O 1
ATOM 1040 N N . TYR A 1 124 ? -18.092 1.406 23.219 1.00 92.00 124 TYR A N 1
ATOM 1041 C CA . TYR A 1 124 ? -18.528 0.746 21.999 1.00 92.00 124 TYR A CA 1
ATOM 1042 C C . TYR A 1 124 ? -18.563 -0.767 22.204 1.00 92.00 124 TYR A C 1
ATOM 1044 O O . TYR A 1 124 ? -17.682 -1.322 22.860 1.00 92.00 124 TYR A O 1
ATOM 1052 N N . LYS A 1 125 ? -19.574 -1.439 21.652 1.00 91.69 125 LYS A N 1
ATOM 1053 C CA . LYS A 1 125 ? -19.690 -2.897 21.700 1.00 91.69 125 LYS A CA 1
ATOM 1054 C C . LYS A 1 125 ? -20.462 -3.408 20.492 1.00 91.69 125 LYS A C 1
ATOM 1056 O O . LYS A 1 125 ? -21.588 -2.975 20.266 1.00 91.69 125 LYS A O 1
ATOM 1061 N N . ASP A 1 126 ? -19.887 -4.381 19.804 1.00 91.12 126 ASP A N 1
ATOM 1062 C CA . ASP A 1 126 ? -20.566 -5.218 18.819 1.00 91.12 126 ASP A CA 1
ATOM 1063 C C . ASP A 1 126 ? -20.059 -6.673 18.897 1.00 91.12 126 ASP A C 1
ATOM 1065 O O . ASP A 1 126 ? -19.475 -7.085 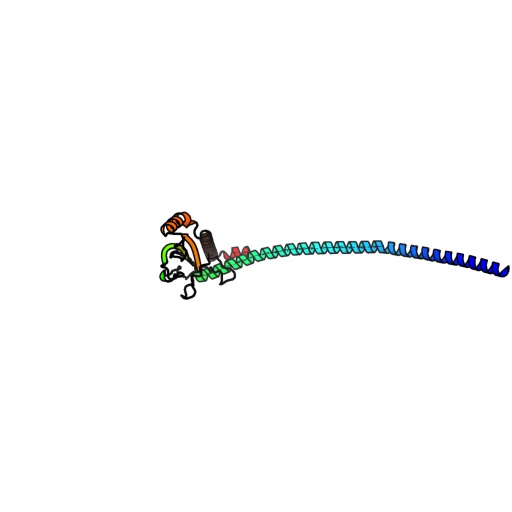19.904 1.00 91.12 126 ASP A O 1
ATOM 1069 N N . ARG A 1 127 ? -20.338 -7.475 17.861 1.00 86.06 127 ARG A N 1
ATOM 1070 C CA . ARG A 1 127 ? -19.925 -8.884 17.772 1.00 86.06 127 ARG A CA 1
ATOM 1071 C C . ARG A 1 127 ? -18.405 -9.061 17.673 1.00 86.06 127 ARG A C 1
ATOM 1073 O O . ARG A 1 127 ? -17.898 -10.087 18.114 1.00 86.06 127 ARG A O 1
ATOM 1080 N N . TYR A 1 128 ? -17.688 -8.092 17.114 1.00 85.56 128 TYR A N 1
ATOM 1081 C CA . TYR A 1 128 ? -16.270 -8.199 16.771 1.00 85.56 128 TYR A CA 1
ATOM 1082 C C . TYR A 1 128 ? -15.374 -7.319 17.639 1.00 85.56 128 TYR A C 1
ATOM 1084 O O . TYR A 1 128 ? -14.163 -7.522 17.652 1.00 85.56 128 TYR A O 1
ATOM 1092 N N . MET A 1 129 ? -15.935 -6.360 18.375 1.00 88.56 129 MET A N 1
ATOM 1093 C CA . MET A 1 129 ? -15.176 -5.387 19.144 1.00 88.56 129 MET A CA 1
ATOM 1094 C C . MET A 1 129 ? -15.888 -4.949 20.423 1.00 88.56 129 MET A C 1
ATOM 1096 O O . MET A 1 129 ? -17.097 -4.729 20.465 1.00 88.56 129 MET A O 1
ATOM 1100 N N . LEU A 1 130 ? -15.094 -4.737 21.470 1.00 88.81 130 LEU A N 1
ATOM 1101 C CA . LEU A 1 130 ? -15.521 -4.124 22.721 1.00 88.81 130 LEU A CA 1
ATOM 1102 C 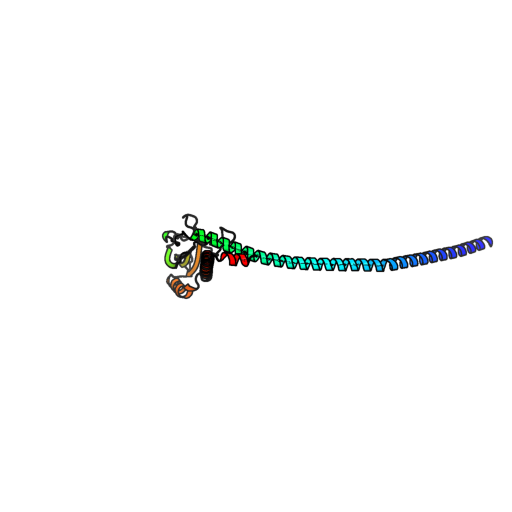C . LEU A 1 130 ? -14.503 -3.059 23.128 1.00 88.81 130 LEU A C 1
ATOM 1104 O O . LEU A 1 130 ? -13.334 -3.372 23.331 1.00 88.81 130 LEU A O 1
ATOM 1108 N N . ILE A 1 131 ? -14.960 -1.816 23.285 1.00 89.38 131 ILE A N 1
ATOM 1109 C CA . ILE A 1 131 ? -14.181 -0.683 23.792 1.00 89.38 131 ILE A CA 1
ATOM 1110 C C . ILE A 1 131 ? -14.856 -0.144 25.047 1.00 89.38 131 ILE A C 1
ATOM 1112 O O . ILE A 1 131 ? -16.056 0.149 25.070 1.00 89.38 131 ILE A O 1
ATOM 1116 N N . ARG A 1 132 ? -14.066 0.047 26.095 1.00 89.50 132 ARG A N 1
ATOM 1117 C CA . ARG A 1 132 ? -14.484 0.682 27.340 1.00 89.50 132 ARG A CA 1
ATOM 1118 C C . ARG A 1 132 ? -13.582 1.871 27.653 1.00 89.50 132 ARG A C 1
ATOM 1120 O O . ARG A 1 132 ? -12.449 1.962 27.180 1.00 89.50 132 ARG A O 1
ATOM 1127 N N . LEU A 1 133 ? -14.114 2.796 28.439 1.00 90.38 133 LEU A N 1
ATOM 1128 C CA . LEU A 1 133 ? -13.412 3.993 28.876 1.00 90.38 133 LEU A CA 1
ATOM 1129 C C . LEU A 1 133 ? -12.997 3.866 30.332 1.00 90.38 133 LEU A C 1
ATOM 1131 O O . LEU A 1 133 ? -13.755 3.369 31.167 1.00 90.38 133 LEU A O 1
ATOM 1135 N N . TYR A 1 134 ? -11.811 4.384 30.619 1.00 88.62 134 TYR A N 1
ATOM 1136 C CA . TYR A 1 134 ? -11.214 4.402 31.946 1.00 88.62 134 TYR A CA 1
ATOM 1137 C C . TYR A 1 134 ? -10.715 5.788 32.246 1.00 88.62 134 TYR A C 1
ATOM 1139 O O . TYR A 1 134 ? -10.211 6.490 31.365 1.00 88.62 134 TYR A O 1
ATOM 1147 N N . VAL A 1 135 ? -10.814 6.150 33.515 1.00 89.31 135 VAL A N 1
ATOM 1148 C CA . VAL A 1 135 ? -10.132 7.314 34.039 1.00 89.31 135 VAL A CA 1
ATOM 1149 C C . VAL A 1 135 ? -9.131 6.872 35.078 1.00 89.31 135 VAL A C 1
ATOM 1151 O O . VAL A 1 135 ? -9.451 6.104 35.978 1.00 89.31 135 VAL A O 1
ATOM 1154 N N . TYR A 1 136 ? -7.914 7.378 34.967 1.00 86.75 136 TYR A N 1
ATOM 1155 C CA . TYR A 1 136 ? -6.894 7.161 35.977 1.00 86.75 136 TYR A CA 1
ATOM 1156 C C . TYR A 1 136 ? -6.200 8.461 36.328 1.00 86.75 136 TYR A C 1
ATOM 1158 O O . TYR A 1 136 ? -6.153 9.415 35.542 1.00 86.75 136 TYR A O 1
ATOM 1166 N N . LYS A 1 137 ? -5.650 8.496 37.538 1.00 84.19 137 LYS A N 1
ATOM 1167 C CA . LYS A 1 137 ? -4.840 9.618 37.984 1.00 84.19 137 LYS A CA 1
ATOM 1168 C C . LYS A 1 137 ? -3.432 9.478 37.414 1.00 84.19 137 LYS A C 1
ATOM 1170 O O . LYS A 1 137 ? -2.730 8.518 37.714 1.00 84.19 137 LYS A O 1
ATOM 1175 N N . ASN A 1 138 ? -3.016 10.430 36.591 1.00 77.62 138 ASN A N 1
ATOM 1176 C CA . ASN A 1 138 ? -1.663 10.492 36.062 1.00 77.62 138 ASN A CA 1
ATOM 1177 C C . ASN A 1 138 ? -0.761 11.331 36.996 1.00 77.62 138 ASN A C 1
ATOM 1179 O O . ASN A 1 138 ? -1.229 12.102 37.837 1.00 77.62 138 ASN A O 1
ATOM 1183 N N . GLY A 1 139 ? 0.557 11.204 36.845 1.00 73.88 139 GLY A N 1
ATOM 1184 C CA . GLY A 1 139 ? 1.528 11.974 37.632 1.00 73.88 139 GLY A CA 1
ATOM 1185 C C . GLY A 1 139 ? 1.671 13.451 37.228 1.00 73.88 139 GLY A C 1
ATOM 1186 O O . GLY A 1 139 ? 2.602 14.108 37.690 1.00 73.88 139 GLY A O 1
ATOM 1187 N N . LYS A 1 140 ? 0.822 13.997 36.339 1.00 80.88 140 LYS A N 1
ATOM 1188 C CA . LYS A 1 140 ? 0.995 15.361 35.808 1.00 80.88 140 LYS A CA 1
ATOM 1189 C C . LYS A 1 140 ? 0.527 16.410 36.831 1.00 80.88 140 LYS A C 1
ATOM 1191 O O . LYS A 1 140 ? -0.536 16.262 37.430 1.00 80.88 140 LYS A O 1
ATOM 1196 N N . PRO A 1 141 ? 1.250 17.536 36.987 1.00 77.12 141 PRO A N 1
ATOM 1197 C CA . PRO A 1 141 ? 0.952 18.526 38.027 1.00 77.12 141 PRO A CA 1
ATOM 1198 C C . PRO A 1 141 ? -0.362 19.294 37.802 1.00 77.12 141 PRO A C 1
ATOM 1200 O O . PRO A 1 141 ? -1.061 19.597 38.769 1.00 77.12 141 PRO A O 1
ATOM 1203 N N . LYS A 1 142 ? -0.715 19.595 36.541 1.00 83.06 142 LYS A N 1
ATOM 1204 C CA . LYS A 1 142 ? -1.925 20.364 36.181 1.00 83.06 142 LYS A CA 1
ATOM 1205 C C . LYS A 1 142 ? -3.094 19.489 35.723 1.00 83.06 142 LYS A C 1
ATOM 1207 O O . LYS A 1 142 ? -4.217 19.713 36.154 1.00 83.06 142 LYS A O 1
ATOM 1212 N N . ASN A 1 143 ? -2.837 18.485 34.886 1.00 85.62 143 ASN A N 1
ATOM 1213 C CA . ASN A 1 143 ? -3.878 17.643 34.292 1.00 85.62 143 ASN A CA 1
ATOM 1214 C C . ASN A 1 143 ? -3.857 16.252 34.916 1.00 85.62 143 ASN A C 1
ATOM 1216 O O . ASN A 1 143 ? -3.435 15.307 34.263 1.00 85.62 143 ASN A O 1
ATOM 1220 N N . 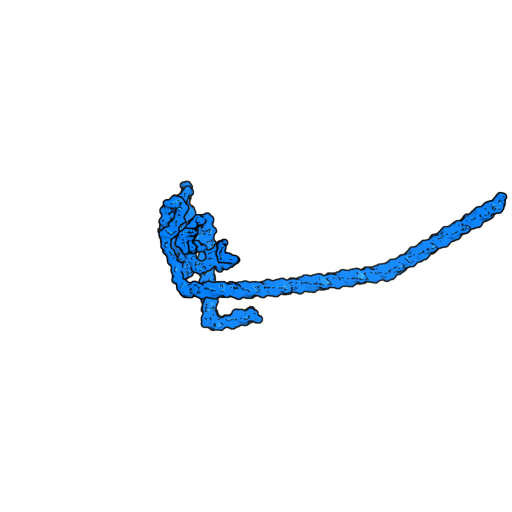LYS A 1 144 ? -4.250 16.169 36.189 1.00 85.00 144 LYS A N 1
ATOM 1221 C CA . LYS A 1 144 ? -4.066 14.989 37.046 1.00 85.00 144 LYS A CA 1
ATOM 1222 C C . LYS A 1 144 ? -4.859 13.759 36.611 1.00 85.00 144 LYS A C 1
ATOM 1224 O O . LYS A 1 144 ? -4.566 12.684 37.113 1.00 85.00 144 LYS A O 1
ATOM 1229 N N . TYR A 1 145 ? -5.851 13.890 35.735 1.00 88.81 145 TYR A N 1
ATOM 1230 C CA . TYR A 1 145 ? -6.683 12.774 35.288 1.00 88.81 145 TYR A CA 1
ATOM 1231 C C . TYR A 1 145 ? -6.560 12.572 33.783 1.00 88.81 145 TYR A C 1
ATOM 1233 O O . TYR A 1 145 ? -6.584 13.540 33.022 1.00 88.81 145 TYR A O 1
ATOM 1241 N N . THR A 1 146 ? -6.473 11.314 33.365 1.00 89.31 146 THR A N 1
ATOM 1242 C CA . THR A 1 146 ? -6.474 10.906 31.959 1.00 89.31 146 THR A CA 1
ATOM 1243 C C . THR A 1 146 ? -7.691 10.040 31.687 1.00 89.31 146 THR A C 1
ATOM 1245 O O . THR A 1 146 ? -7.892 9.043 32.373 1.00 89.31 146 THR A O 1
ATOM 1248 N N . LEU A 1 147 ? -8.473 10.408 30.673 1.00 90.00 147 LEU A N 1
ATOM 1249 C CA . LEU A 1 147 ? -9.460 9.550 30.029 1.00 90.00 147 LEU A CA 1
ATOM 1250 C C . LEU A 1 147 ? -8.763 8.750 28.927 1.00 90.00 147 LEU A C 1
ATOM 1252 O O . LEU A 1 147 ? -8.168 9.337 28.019 1.00 90.00 147 LEU A O 1
ATOM 1256 N N . ALA A 1 148 ? -8.869 7.431 28.994 1.00 88.00 148 ALA A N 1
ATOM 1257 C CA . ALA A 1 148 ? -8.299 6.506 28.024 1.00 88.00 148 ALA A CA 1
ATOM 1258 C C . ALA A 1 148 ? -9.351 5.502 27.546 1.00 88.00 148 ALA A C 1
ATOM 1260 O O . ALA A 1 148 ? -10.275 5.155 28.287 1.00 88.00 148 ALA A O 1
ATOM 1261 N N . ALA A 1 149 ? -9.207 5.053 26.301 1.00 87.44 149 ALA A N 1
ATOM 1262 C CA . ALA A 1 149 ? -10.038 4.017 25.707 1.00 87.44 149 ALA A CA 1
ATOM 1263 C C . ALA A 1 149 ? -9.213 2.742 25.540 1.00 87.44 149 ALA A C 1
ATOM 1265 O O . ALA A 1 149 ? -8.153 2.772 24.914 1.00 87.44 149 ALA A O 1
ATOM 1266 N N . TYR A 1 150 ? -9.728 1.641 26.082 1.00 83.88 150 TYR A N 1
ATOM 1267 C CA . TYR A 1 150 ? -9.135 0.314 25.961 1.00 83.88 150 TYR A CA 1
ATOM 1268 C C . TYR A 1 150 ? -10.147 -0.644 25.364 1.00 83.88 150 TYR A C 1
ATOM 1270 O O . TYR A 1 150 ? -11.331 -0.621 25.716 1.00 83.88 150 TYR A O 1
ATOM 1278 N N . GLY A 1 151 ? -9.683 -1.493 24.459 1.00 81.56 151 GLY A N 1
ATOM 1279 C CA . GLY A 1 151 ? -10.553 -2.439 23.798 1.00 81.56 151 GLY A CA 1
ATOM 1280 C C . GLY A 1 151 ? -9.844 -3.635 23.198 1.00 81.56 151 GLY A C 1
ATOM 1281 O O . GLY A 1 151 ? -8.616 -3.711 23.110 1.00 81.56 151 GLY A O 1
ATOM 1282 N N . VAL A 1 152 ? -10.684 -4.576 22.791 1.00 80.75 152 VAL A N 1
ATOM 1283 C CA . VAL A 1 152 ? -10.308 -5.779 22.062 1.00 80.75 152 VAL A CA 1
ATOM 1284 C C . VAL A 1 152 ? -11.149 -5.815 20.797 1.00 80.75 152 VAL A C 1
ATOM 1286 O O . VAL A 1 152 ? -12.376 -5.728 20.874 1.00 80.75 152 VAL A O 1
ATOM 1289 N N . THR A 1 153 ? -10.491 -5.953 19.653 1.00 81.62 153 THR A N 1
ATOM 1290 C CA . THR A 1 153 ? -11.111 -6.323 18.381 1.00 81.62 153 THR A CA 1
ATOM 1291 C C . THR A 1 153 ? -10.638 -7.711 17.962 1.00 81.62 153 THR A C 1
ATOM 1293 O O . THR A 1 153 ? -9.472 -8.060 18.157 1.00 81.62 153 THR A O 1
ATOM 1296 N N . LEU A 1 154 ? -11.545 -8.520 17.416 1.00 78.31 154 LEU A N 1
ATOM 1297 C CA . LEU A 1 154 ? -11.215 -9.823 16.837 1.00 78.31 154 LEU A CA 1
ATOM 1298 C C . LEU A 1 154 ? -10.532 -9.692 15.474 1.00 78.31 154 LEU A C 1
ATOM 1300 O O . LEU A 1 154 ? -9.952 -10.665 14.989 1.00 78.31 154 LEU A O 1
ATOM 1304 N N . PHE A 1 155 ? -10.601 -8.512 14.857 1.00 77.06 155 PHE A N 1
ATOM 1305 C CA . PHE A 1 155 ? -9.887 -8.241 13.623 1.00 77.06 155 PHE A CA 1
ATOM 1306 C C . PHE A 1 155 ? -8.378 -8.166 13.887 1.00 77.06 155 PHE A C 1
ATOM 1308 O O . PHE A 1 155 ? -7.969 -7.719 14.964 1.00 77.06 155 PHE A O 1
ATOM 1315 N N . PRO A 1 156 ? -7.535 -8.587 12.925 1.00 65.44 156 PRO A N 1
ATOM 1316 C CA . PRO A 1 156 ? -6.095 -8.422 13.009 1.00 65.44 156 PRO A CA 1
ATOM 1317 C C . PRO A 1 156 ? -5.766 -6.928 12.960 1.00 65.44 156 PRO A C 1
ATOM 1319 O O . PRO A 1 156 ? -5.535 -6.334 11.909 1.00 65.44 156 PRO A O 1
ATOM 1322 N N . ALA A 1 157 ? -5.792 -6.319 14.138 1.00 56.72 157 ALA A N 1
ATOM 1323 C CA . ALA A 1 157 ? -5.371 -4.963 14.392 1.00 56.72 157 ALA A CA 1
ATOM 1324 C C . ALA A 1 157 ? -4.016 -5.063 15.078 1.00 56.72 157 ALA A C 1
ATOM 1326 O O . ALA A 1 157 ? -3.912 -5.466 16.237 1.00 56.72 157 ALA A O 1
ATOM 1327 N N . SER A 1 158 ? -2.947 -4.803 14.336 1.00 53.97 158 SER A N 1
ATOM 1328 C CA . SER A 1 158 ? -1.617 -4.787 14.923 1.00 53.97 158 SER A CA 1
ATOM 1329 C C . SER A 1 158 ? -0.757 -3.734 14.248 1.00 53.97 158 SER A C 1
ATOM 1331 O O . SER A 1 158 ? -0.798 -3.583 13.030 1.00 53.97 158 SER A O 1
ATOM 1333 N N . SER A 1 159 ? 0.081 -3.092 15.049 1.00 47.66 159 SER A N 1
ATOM 1334 C CA . SER A 1 159 ? 1.246 -2.332 14.608 1.00 47.66 159 SER A CA 1
ATOM 1335 C C . SER A 1 159 ? 2.521 -3.203 14.494 1.00 47.66 159 SER A C 1
ATOM 1337 O O . SER A 1 159 ? 3.557 -2.670 14.116 1.00 47.66 159 SER A O 1
ATOM 1339 N N . TRP A 1 160 ? 2.477 -4.518 14.807 1.00 38.66 160 TRP A N 1
ATOM 1340 C CA . TRP A 1 160 ? 3.683 -5.357 15.033 1.00 38.66 160 TRP A CA 1
ATOM 1341 C C . TRP A 1 160 ? 3.643 -6.843 14.585 1.00 38.66 160 TRP A C 1
ATOM 1343 O O . TRP A 1 160 ? 4.657 -7.525 14.705 1.00 38.66 160 TRP A O 1
ATOM 1353 N N . GLN A 1 161 ? 2.517 -7.401 14.133 1.00 38.78 161 GLN A N 1
ATOM 1354 C CA . GLN A 1 161 ? 2.303 -8.850 13.908 1.00 38.78 161 GLN A CA 1
ATOM 1355 C C . GLN A 1 161 ? 1.818 -9.233 12.502 1.00 38.78 161 GLN A C 1
ATOM 1357 O O . GLN A 1 161 ? 1.337 -10.344 12.296 1.00 38.78 161 GLN A O 1
ATOM 1362 N N . GLY A 1 162 ? 1.983 -8.355 11.520 1.00 44.31 162 GLY A N 1
ATOM 1363 C CA . GLY A 1 162 ? 1.758 -8.702 10.122 1.00 44.31 162 GLY A CA 1
ATOM 1364 C C . GLY A 1 162 ? 2.021 -7.516 9.213 1.00 44.31 162 GLY A C 1
ATOM 1365 O O . GLY A 1 162 ? 1.814 -6.374 9.621 1.00 44.31 162 GLY A O 1
ATOM 1366 N N . ASP A 1 163 ? 2.454 -7.800 7.989 1.00 48.41 163 ASP A N 1
ATOM 1367 C CA . ASP A 1 163 ? 2.822 -6.783 7.000 1.00 48.41 163 ASP A CA 1
ATOM 1368 C C . ASP A 1 163 ? 1.605 -6.013 6.437 1.00 48.41 163 ASP A C 1
ATOM 1370 O O . ASP A 1 163 ? 1.787 -5.040 5.714 1.00 48.41 163 ASP A O 1
ATOM 1374 N N . ASN A 1 164 ? 0.368 -6.390 6.803 1.00 51.78 164 ASN A N 1
ATOM 1375 C CA . ASN A 1 164 ? -0.866 -5.699 6.407 1.00 51.78 164 ASN A CA 1
ATOM 1376 C C . ASN A 1 164 ? -2.012 -5.905 7.425 1.00 51.78 164 ASN A C 1
ATOM 1378 O O . ASN A 1 164 ? -2.755 -6.884 7.342 1.00 51.78 164 ASN A O 1
ATOM 1382 N N . PRO A 1 165 ? -2.196 -5.019 8.420 1.00 63.31 165 PRO A N 1
ATOM 1383 C CA . PRO A 1 165 ? -3.378 -5.069 9.279 1.00 63.31 165 PRO A CA 1
ATOM 1384 C C . PRO A 1 165 ? -4.630 -4.620 8.506 1.00 63.31 165 PRO A C 1
ATOM 1386 O O . PRO A 1 165 ? -4.616 -3.583 7.843 1.00 63.31 165 PRO A O 1
ATOM 1389 N N . LEU A 1 166 ? -5.745 -5.351 8.642 1.00 65.69 166 LEU A N 1
ATOM 1390 C CA . LEU A 1 166 ? -7.015 -4.983 7.991 1.00 65.69 166 LEU A CA 1
ATOM 1391 C C . LEU A 1 166 ? -7.585 -3.671 8.553 1.00 65.69 166 LEU A C 1
ATOM 1393 O O . LEU A 1 166 ? -8.262 -2.934 7.837 1.00 65.69 166 LEU A O 1
ATOM 1397 N N . ILE A 1 167 ? -7.284 -3.371 9.824 1.00 70.38 167 ILE A N 1
ATOM 1398 C CA . ILE A 1 167 ? -7.562 -2.087 10.474 1.00 70.38 167 ILE A CA 1
ATOM 1399 C C . ILE A 1 167 ? -6.356 -1.684 11.320 1.00 70.38 167 ILE A C 1
ATOM 1401 O O . ILE A 1 167 ? -5.866 -2.451 12.148 1.00 70.38 167 ILE A O 1
ATOM 1405 N N . LEU A 1 168 ? -5.916 -0.438 11.162 1.00 68.62 168 LEU A N 1
ATOM 1406 C CA . LEU A 1 168 ? -4.931 0.168 12.051 1.00 68.62 168 LEU A CA 1
ATOM 1407 C C . LEU A 1 168 ? -5.602 0.552 13.369 1.00 68.62 168 LEU A C 1
ATOM 1409 O O . LEU A 1 168 ? -6.439 1.458 13.403 1.00 68.62 168 LEU A O 1
ATOM 1413 N N . ALA A 1 169 ? -5.230 -0.132 14.448 1.00 66.50 169 ALA A N 1
ATOM 1414 C CA . ALA A 1 169 ? -5.649 0.274 15.777 1.00 66.50 169 ALA A CA 1
ATOM 1415 C C . ALA A 1 169 ? -5.009 1.617 16.160 1.00 66.50 169 ALA A C 1
ATOM 1417 O O . ALA A 1 169 ? -3.830 1.842 15.873 1.00 66.50 169 ALA A O 1
ATOM 1418 N N . PRO A 1 170 ? -5.758 2.503 16.831 1.00 64.38 170 PRO A N 1
ATOM 1419 C CA . PRO A 1 170 ? -5.183 3.666 17.479 1.00 64.38 170 PRO A CA 1
ATOM 1420 C C . PRO A 1 170 ? -4.284 3.164 18.615 1.00 64.38 170 PRO A C 1
ATOM 1422 O O . PRO A 1 170 ? -4.760 2.490 19.530 1.00 64.38 170 PRO A O 1
ATOM 1425 N N . ASP A 1 171 ? -2.993 3.462 18.512 1.00 58.91 171 ASP A N 1
ATOM 1426 C CA . ASP A 1 171 ? -1.974 3.125 19.503 1.00 58.91 171 ASP A CA 1
ATOM 1427 C C . ASP A 1 171 ? -1.264 4.426 19.889 1.00 58.91 171 ASP A C 1
ATOM 1429 O O . ASP A 1 171 ? -0.492 4.986 19.107 1.00 58.91 171 ASP A O 1
ATOM 1433 N N . ASP A 1 172 ? -1.592 4.960 21.066 1.00 48.06 172 ASP A N 1
ATOM 1434 C CA . ASP A 1 172 ? -0.852 6.079 21.647 1.00 48.06 172 ASP A CA 1
ATOM 1435 C C . ASP A 1 172 ? 0.159 5.563 22.667 1.00 48.06 172 ASP A C 1
ATOM 1437 O O . ASP A 1 172 ? -0.132 4.667 23.451 1.00 48.06 172 ASP A O 1
ATOM 1441 N N . TYR A 1 173 ? 1.317 6.229 22.689 1.00 35.66 173 TYR A N 1
ATOM 1442 C CA . TYR A 1 173 ? 2.595 5.969 23.377 1.00 35.66 173 TYR A CA 1
ATOM 1443 C C . TYR A 1 173 ? 2.586 5.457 24.838 1.00 35.66 173 TYR A C 1
ATOM 1445 O O . TYR A 1 173 ? 3.653 5.218 25.413 1.00 35.66 173 TYR A O 1
ATOM 1453 N N . VAL A 1 174 ? 1.439 5.282 25.492 1.00 42.19 174 VAL A N 1
ATOM 1454 C CA . VAL A 1 174 ? 1.373 4.621 26.793 1.00 42.19 174 VAL A CA 1
ATOM 1455 C C . VAL A 1 174 ? 1.421 3.120 26.570 1.00 42.19 174 VAL A C 1
ATOM 1457 O O . VAL A 1 174 ? 0.402 2.439 26.521 1.00 42.19 174 VAL A O 1
ATOM 1460 N N . LYS A 1 175 ? 2.655 2.615 26.515 1.00 43.34 175 LYS A N 1
ATOM 1461 C CA . LYS A 1 175 ? 3.006 1.228 26.819 1.00 43.34 175 LYS A CA 1
ATOM 1462 C C . LYS A 1 175 ? 2.494 0.869 28.220 1.00 43.34 175 LYS A C 1
ATOM 1464 O O . LYS A 1 175 ? 3.256 0.813 29.182 1.00 43.34 175 LYS A O 1
ATOM 1469 N N . LEU A 1 176 ? 1.192 0.649 28.359 1.00 42.97 176 LEU A N 1
ATOM 1470 C CA . LEU A 1 176 ? 0.685 -0.220 29.400 1.00 42.97 176 LEU A CA 1
ATOM 1471 C C . LEU A 1 176 ? 1.093 -1.618 28.986 1.00 42.97 176 LEU A C 1
ATOM 1473 O O . LEU A 1 176 ? 0.703 -2.099 27.926 1.00 42.97 176 LEU A O 1
ATOM 1477 N N . HIS A 1 177 ? 1.961 -2.222 29.788 1.00 41.50 177 HIS A N 1
ATOM 1478 C CA . HIS A 1 177 ? 2.458 -3.570 29.587 1.00 41.50 177 HIS A CA 1
ATOM 1479 C C . HIS A 1 177 ? 1.287 -4.564 29.522 1.00 41.50 177 HIS A C 1
ATOM 1481 O O . HIS A 1 177 ? 0.892 -5.142 30.528 1.00 41.50 177 HIS A O 1
ATOM 1487 N N . ALA A 1 178 ? 0.767 -4.814 28.320 1.00 39.88 178 ALA A N 1
ATOM 1488 C CA . ALA A 1 178 ? -0.103 -5.950 28.022 1.00 39.88 178 ALA A CA 1
ATOM 1489 C C . ALA A 1 178 ? 0.681 -7.284 28.009 1.00 39.88 178 ALA A C 1
ATOM 1491 O O . ALA A 1 178 ? 0.155 -8.322 27.616 1.00 39.88 178 ALA A O 1
ATOM 1492 N N . SER A 1 179 ? 1.962 -7.274 28.399 1.00 38.62 179 SER A N 1
ATOM 1493 C CA . SER A 1 179 ? 2.896 -8.378 28.176 1.00 38.62 179 SER A CA 1
ATOM 1494 C C . SER A 1 179 ? 2.980 -9.418 29.295 1.00 38.62 179 SER A C 1
ATOM 1496 O O . SER A 1 179 ? 3.853 -10.272 29.209 1.00 38.62 179 SER A O 1
ATOM 1498 N N . GLU A 1 180 ? 2.123 -9.406 30.322 1.00 35.69 180 GLU A N 1
ATOM 1499 C CA . GLU A 1 180 ? 2.244 -10.389 31.423 1.00 35.69 180 GLU A CA 1
ATOM 1500 C C . GLU A 1 180 ? 0.979 -11.201 31.738 1.00 35.69 180 GLU A C 1
ATOM 1502 O O . GLU A 1 180 ? 1.074 -12.202 32.439 1.00 35.69 180 GLU A O 1
ATOM 1507 N N . THR A 1 181 ? -0.198 -10.848 31.212 1.00 35.84 181 THR A N 1
ATOM 1508 C CA . THR A 1 181 ? -1.469 -11.500 31.602 1.00 35.84 181 THR A CA 1
ATOM 1509 C C . THR A 1 181 ? -2.074 -12.423 30.543 1.00 35.84 181 THR A C 1
ATOM 1511 O O . THR A 1 181 ? -3.154 -12.965 30.755 1.00 35.84 181 THR A O 1
ATOM 1514 N N . GLY A 1 182 ? -1.413 -12.629 29.399 1.00 39.16 182 GLY A N 1
ATOM 1515 C CA . GLY A 1 182 ? -1.915 -13.526 28.346 1.00 39.16 182 GLY A CA 1
ATOM 1516 C C . GLY A 1 182 ? -3.146 -13.011 27.582 1.00 39.16 182 GLY A C 1
ATOM 1517 O O . GLY A 1 182 ? -3.616 -13.691 26.674 1.00 39.16 182 GLY A O 1
ATOM 1518 N N . LEU A 1 183 ? -3.632 -11.802 27.882 1.00 42.62 183 LEU A N 1
ATOM 1519 C CA . LEU A 1 183 ? -4.717 -11.124 27.169 1.00 42.62 183 LEU A CA 1
ATOM 1520 C C . LEU A 1 183 ? -4.171 -9.876 26.469 1.00 42.62 183 LEU A C 1
ATOM 1522 O O . LEU A 1 183 ? -3.684 -8.942 27.103 1.00 42.62 183 LEU A O 1
ATOM 1526 N N . ARG A 1 184 ? -4.210 -9.886 25.133 1.00 56.97 184 ARG A N 1
ATOM 1527 C CA . ARG A 1 184 ? -3.676 -8.815 24.284 1.00 56.97 184 ARG A CA 1
ATOM 1528 C C . ARG A 1 184 ? -4.792 -7.825 23.953 1.00 56.97 184 ARG A C 1
ATOM 1530 O O . ARG A 1 184 ? -5.535 -8.044 23.001 1.00 56.97 184 ARG A O 1
ATOM 1537 N N . PHE A 1 185 ? -4.913 -6.741 24.721 1.00 64.25 185 PHE A N 1
ATOM 1538 C CA . PHE A 1 185 ? -5.623 -5.559 24.224 1.00 64.25 185 PHE A CA 1
ATOM 1539 C C . PHE A 1 185 ? -4.924 -5.090 22.950 1.00 64.25 185 PHE A C 1
ATOM 1541 O O . PHE A 1 185 ? -3.701 -4.944 22.937 1.00 64.25 185 PHE A O 1
ATOM 1548 N N . ASN A 1 186 ? -5.689 -4.880 21.886 1.00 69.88 186 ASN A N 1
ATOM 1549 C CA . ASN A 1 186 ? -5.175 -4.382 20.612 1.00 69.88 186 ASN A CA 1
ATOM 1550 C C . ASN A 1 186 ? -5.760 -3.016 20.236 1.00 69.88 186 ASN A C 1
ATOM 1552 O O . ASN A 1 186 ? -5.457 -2.517 19.163 1.00 69.88 186 ASN A O 1
ATOM 1556 N N . VAL A 1 187 ? -6.553 -2.394 21.116 1.00 77.06 187 VAL A N 1
ATOM 1557 C CA . VAL A 1 187 ? -6.999 -0.999 21.000 1.00 77.06 187 VAL A CA 1
ATOM 1558 C C . VAL A 1 187 ? -6.647 -0.271 22.296 1.00 77.06 187 VAL A C 1
ATOM 1560 O O . VAL A 1 187 ? -7.162 -0.631 23.358 1.00 77.06 187 VAL A O 1
ATOM 1563 N N . ALA A 1 188 ? -5.784 0.745 22.224 1.00 79.56 188 ALA A N 1
ATOM 1564 C CA . ALA A 1 188 ? -5.357 1.523 23.385 1.00 79.56 188 ALA A CA 1
ATOM 1565 C C . ALA A 1 188 ? -4.988 2.961 22.987 1.00 79.56 188 ALA A C 1
ATOM 1567 O O . ALA A 1 188 ? -3.999 3.200 22.302 1.00 79.56 188 ALA A O 1
ATOM 1568 N N . THR A 1 189 ? -5.756 3.947 23.453 1.00 82.62 189 THR A N 1
ATOM 1569 C CA . THR A 1 189 ? -5.475 5.364 23.159 1.00 82.62 189 THR A CA 1
ATOM 1570 C C . THR A 1 189 ? -5.768 6.272 24.346 1.00 82.62 189 THR A C 1
ATOM 1572 O O . THR A 1 189 ? -6.694 6.032 25.134 1.00 82.62 189 THR A O 1
ATOM 1575 N N . ILE A 1 190 ? -4.995 7.355 24.460 1.00 86.62 190 ILE A N 1
ATOM 1576 C CA . ILE A 1 190 ? -5.339 8.457 25.353 1.00 86.62 190 ILE A CA 1
ATOM 1577 C C . ILE A 1 190 ? -6.344 9.355 24.640 1.00 86.62 190 ILE A C 1
ATOM 1579 O O . ILE A 1 190 ? -6.049 9.975 23.625 1.00 86.62 190 ILE A O 1
ATOM 1583 N N . VAL A 1 191 ? -7.515 9.527 25.245 1.00 88.06 191 VAL A N 1
ATOM 1584 C CA . VAL A 1 191 ? -8.531 10.440 24.723 1.00 88.06 191 VAL A CA 1
ATOM 1585 C C . VAL A 1 191 ? -8.242 11.878 25.152 1.00 88.06 191 VAL A C 1
ATOM 1587 O O . VAL A 1 191 ? -8.265 12.803 24.336 1.00 88.06 191 VAL A O 1
ATOM 1590 N N . LYS A 1 192 ? -8.032 12.100 26.457 1.00 91.00 192 LYS A N 1
ATOM 1591 C CA . LYS A 1 192 ? -7.897 13.452 27.013 1.00 91.00 192 LYS A CA 1
ATOM 1592 C C . LYS A 1 192 ? -7.280 13.457 28.406 1.00 91.00 192 LYS A C 1
ATOM 1594 O O . LYS A 1 192 ? -7.719 12.718 29.277 1.00 91.00 192 LYS A O 1
ATOM 1599 N N . ASP A 1 193 ? -6.375 14.401 28.651 1.00 90.75 193 ASP A N 1
ATOM 1600 C CA . ASP A 1 193 ? -5.976 14.787 30.007 1.00 90.75 193 ASP A CA 1
ATOM 1601 C C . ASP A 1 193 ? -6.762 16.014 30.490 1.00 90.75 193 ASP A C 1
ATOM 1603 O O . ASP A 1 193 ? -6.962 16.966 29.722 1.00 90.75 193 ASP A O 1
ATOM 1607 N N . ALA A 1 194 ? -7.146 16.033 31.769 1.00 91.81 194 ALA A N 1
ATOM 1608 C CA . ALA A 1 194 ? -7.783 17.185 32.402 1.00 91.81 194 ALA A CA 1
ATOM 1609 C C . ALA A 1 194 ? -7.453 17.324 33.906 1.00 91.81 194 ALA A C 1
ATOM 1611 O O . ALA A 1 194 ? -6.988 16.371 34.539 1.00 91.81 194 ALA A O 1
ATOM 1612 N N . PRO A 1 195 ? -7.671 18.513 34.502 1.00 91.19 195 PRO A N 1
ATOM 1613 C CA . PRO A 1 195 ? -7.423 18.752 35.926 1.00 91.19 195 PRO A CA 1
ATOM 1614 C C . PRO A 1 195 ? -8.377 18.007 36.861 1.00 91.19 195 PRO A C 1
ATOM 1616 O O . PRO A 1 195 ? -7.962 17.601 37.948 1.00 91.19 195 PRO A O 1
ATOM 1619 N N . THR A 1 196 ? -9.637 17.823 36.452 1.00 91.50 196 THR A N 1
ATOM 1620 C CA . THR A 1 196 ? -10.688 17.196 37.266 1.00 91.50 196 THR A CA 1
ATOM 1621 C C . THR A 1 196 ? -11.473 16.135 36.490 1.00 91.50 196 THR A C 1
ATOM 1623 O O . THR A 1 196 ? -11.509 16.140 35.259 1.00 91.50 196 THR A O 1
ATOM 1626 N N . LEU A 1 197 ? -12.155 15.242 37.218 1.00 90.69 197 LEU A N 1
ATOM 1627 C CA . LEU A 1 197 ? -13.094 14.275 36.633 1.00 90.69 197 LEU A CA 1
ATOM 1628 C C . LEU A 1 197 ? -14.284 14.966 35.945 1.00 90.69 197 LEU A C 1
ATOM 1630 O O . LEU A 1 197 ? -14.750 14.504 34.905 1.00 90.69 197 LEU A O 1
ATOM 1634 N N . ALA A 1 198 ? -14.754 16.093 36.492 1.00 93.06 198 ALA A N 1
ATOM 1635 C CA . ALA A 1 198 ? -15.859 16.861 35.921 1.00 93.06 198 ALA A CA 1
ATOM 1636 C C . ALA A 1 198 ? -15.507 17.414 34.530 1.00 93.06 198 ALA A C 1
ATOM 1638 O O . ALA A 1 198 ? -16.319 17.325 33.609 1.00 93.06 198 ALA A O 1
ATOM 1639 N N . ASP A 1 199 ? -14.276 17.902 34.347 1.00 93.31 199 ASP A N 1
ATOM 1640 C CA . ASP A 1 199 ? -13.789 18.387 33.051 1.00 93.31 199 ASP A CA 1
ATOM 1641 C C . ASP A 1 199 ? -13.745 17.270 31.998 1.00 93.31 199 ASP A C 1
ATOM 1643 O O . ASP A 1 199 ? -14.104 17.497 30.838 1.00 93.31 199 ASP A O 1
ATOM 1647 N N . LEU A 1 200 ? -13.354 16.051 32.397 1.00 92.94 200 LEU A N 1
ATOM 1648 C CA . LEU A 1 200 ? -13.405 14.875 31.522 1.00 92.94 200 LEU A CA 1
ATOM 1649 C C . LEU A 1 200 ? -14.846 14.523 31.144 1.00 92.94 200 LEU A C 1
ATOM 1651 O O . LEU A 1 200 ? -15.111 14.263 29.972 1.00 92.94 200 LEU A O 1
ATOM 1655 N N . GLY A 1 201 ? -15.785 14.586 32.091 1.00 92.81 201 GLY A N 1
ATOM 1656 C CA . GLY A 1 201 ? -17.209 14.370 31.821 1.00 92.81 201 GLY A CA 1
ATOM 1657 C C . GLY A 1 201 ? -17.792 15.396 30.843 1.00 92.81 201 GLY A C 1
ATOM 1658 O O . GLY A 1 201 ? -18.473 15.027 29.885 1.00 92.81 201 GLY A O 1
ATOM 1659 N N . ILE A 1 202 ? -17.468 16.683 31.020 1.00 94.25 202 ILE A N 1
ATOM 1660 C CA . ILE A 1 202 ? -17.868 17.754 30.093 1.00 94.25 202 ILE A CA 1
ATOM 1661 C C . ILE A 1 202 ? -17.272 17.511 28.703 1.00 94.25 202 ILE A C 1
ATOM 1663 O O . ILE A 1 202 ? -17.972 17.662 27.698 1.00 94.25 202 ILE A O 1
ATOM 1667 N N . TYR A 1 203 ? -15.990 17.141 28.629 1.00 94.06 203 TYR A N 1
ATOM 1668 C CA . TYR A 1 203 ? -15.332 16.820 27.366 1.00 94.06 203 TYR A CA 1
ATOM 1669 C C . TYR A 1 203 ? -16.012 15.635 26.674 1.00 94.06 203 TYR A C 1
ATOM 1671 O O . TYR A 1 203 ? -16.390 15.759 25.508 1.00 94.06 203 TYR A O 1
ATOM 1679 N N . TYR A 1 204 ? -16.212 14.526 27.392 1.00 93.00 204 TYR A N 1
ATOM 1680 C CA . TYR A 1 204 ? -16.836 13.314 26.872 1.00 93.00 204 TYR A CA 1
ATOM 1681 C C . TYR A 1 204 ? -18.222 13.616 26.301 1.00 93.00 204 TYR A C 1
ATOM 1683 O O . TYR A 1 204 ? -18.472 13.356 25.128 1.00 93.00 204 TYR A O 1
ATOM 1691 N N . ASN A 1 205 ? -19.084 14.293 27.060 1.00 93.12 205 ASN A N 1
ATOM 1692 C CA . ASN A 1 205 ? -20.432 14.629 26.599 1.00 93.12 205 ASN A CA 1
ATOM 1693 C C . ASN A 1 205 ? -20.437 15.530 25.352 1.00 93.12 205 ASN A C 1
ATOM 1695 O O . ASN A 1 205 ? -21.306 15.388 24.497 1.00 93.12 205 ASN A O 1
ATOM 1699 N N . LYS A 1 206 ? -19.455 16.431 25.214 1.00 93.75 206 LYS A N 1
ATOM 1700 C CA . LYS A 1 206 ? -19.331 17.325 24.048 1.00 93.75 206 LYS A CA 1
ATOM 1701 C C . LYS A 1 206 ? -18.670 16.675 22.829 1.00 93.75 206 LYS A C 1
ATOM 1703 O O . LYS A 1 206 ? -18.801 17.201 21.724 1.00 93.75 206 LYS A O 1
ATOM 1708 N N . ARG A 1 207 ? -17.866 15.624 23.017 1.00 92.50 207 ARG A N 1
ATOM 1709 C CA . ARG A 1 207 ? -16.957 15.093 21.984 1.00 92.50 207 ARG A CA 1
ATOM 1710 C C . ARG A 1 207 ? -17.061 13.586 21.769 1.00 92.50 207 ARG A C 1
ATOM 1712 O O . ARG A 1 207 ? -16.311 13.093 20.936 1.00 92.50 207 ARG A O 1
ATOM 1719 N N . LYS A 1 208 ? -17.973 12.876 22.440 1.00 88.69 208 LYS A N 1
ATOM 1720 C CA . LYS A 1 208 ? -18.103 11.410 22.365 1.00 88.69 208 LYS A CA 1
ATOM 1721 C C . LYS A 1 208 ? -18.103 10.865 20.934 1.00 88.69 208 LYS A C 1
ATOM 1723 O O . LYS A 1 208 ? -17.336 9.960 20.651 1.00 88.69 208 LYS A O 1
ATOM 1728 N N . ASP A 1 209 ? -18.828 11.502 20.015 1.00 89.12 209 ASP A N 1
ATOM 1729 C CA . ASP A 1 209 ? -18.950 11.047 18.620 1.00 89.12 209 ASP A CA 1
ATOM 1730 C C . ASP A 1 209 ? -17.681 11.307 17.784 1.00 89.12 209 ASP A C 1
ATOM 1732 O O . ASP A 1 209 ? -17.561 10.858 16.647 1.00 89.12 209 ASP A O 1
ATOM 1736 N N . LYS A 1 210 ? -16.731 12.077 18.328 1.00 89.31 210 LYS A N 1
ATOM 1737 C CA . LYS A 1 210 ? -15.419 12.343 17.723 1.00 89.31 210 LYS A CA 1
ATOM 1738 C C . LYS A 1 210 ? -14.319 11.457 18.304 1.00 89.31 210 LYS A C 1
ATOM 1740 O O . LYS A 1 210 ? -13.254 11.371 17.699 1.00 89.31 210 LYS A O 1
ATOM 1745 N N . ILE A 1 211 ? -14.546 10.829 19.459 1.00 88.31 211 ILE A N 1
ATOM 1746 C CA . ILE A 1 211 ? -13.585 9.898 20.055 1.00 88.31 211 ILE A CA 1
ATOM 1747 C C . ILE A 1 211 ? -13.518 8.673 19.146 1.00 88.31 211 ILE A C 1
ATOM 1749 O O . ILE A 1 211 ? -14.542 8.060 18.866 1.00 88.31 211 ILE A O 1
ATOM 1753 N N . LEU A 1 212 ? -12.317 8.334 18.668 1.00 86.94 212 LEU A N 1
ATOM 1754 C CA . LEU A 1 212 ? -12.080 7.179 17.795 1.00 86.94 212 LEU A CA 1
ATOM 1755 C C . LEU A 1 212 ? -12.928 7.144 16.511 1.00 86.94 212 LEU A C 1
ATOM 1757 O O . LEU A 1 212 ? -13.106 6.073 15.939 1.00 86.94 212 LEU A O 1
ATOM 1761 N N . LYS A 1 213 ? -13.429 8.293 16.031 1.00 89.56 213 LYS A N 1
ATOM 1762 C CA . LYS A 1 213 ? -14.352 8.355 14.885 1.00 89.56 213 LYS A CA 1
ATOM 1763 C C . LYS A 1 213 ? -13.829 7.587 13.668 1.00 89.56 213 LYS A C 1
ATOM 1765 O O . LYS A 1 213 ? -14.540 6.741 13.142 1.00 89.56 213 LYS A O 1
ATOM 1770 N N . ASP A 1 214 ? -12.596 7.859 13.251 1.00 85.88 214 ASP A N 1
ATOM 1771 C CA . ASP A 1 214 ? -12.032 7.276 12.028 1.00 85.88 214 ASP A CA 1
ATOM 1772 C C . ASP A 1 214 ? -11.775 5.771 12.178 1.00 85.88 214 ASP A C 1
ATOM 1774 O O . ASP A 1 214 ? -11.989 5.002 11.245 1.00 85.88 214 ASP A O 1
ATOM 1778 N N . PHE A 1 215 ? -11.375 5.334 13.374 1.00 86.56 215 PHE A N 1
ATOM 1779 C CA . PHE A 1 215 ? -11.196 3.918 13.687 1.00 86.56 215 PHE A CA 1
ATOM 1780 C C . PHE A 1 215 ? -12.533 3.166 13.683 1.00 86.56 215 PHE A C 1
ATOM 1782 O O . PHE A 1 215 ? -12.655 2.128 13.040 1.00 86.56 215 PHE A O 1
ATOM 1789 N N . LEU A 1 216 ? -13.556 3.716 14.346 1.00 90.50 216 LEU A N 1
ATOM 1790 C CA . LEU A 1 216 ? -14.898 3.131 14.372 1.00 90.50 216 LEU A CA 1
ATOM 1791 C C . LEU A 1 216 ? -15.555 3.121 12.987 1.00 90.50 216 LEU A C 1
ATOM 1793 O O . LEU A 1 216 ? -16.313 2.204 12.687 1.00 90.50 216 LEU A O 1
ATOM 1797 N N . GLN A 1 217 ? -15.270 4.118 12.146 1.00 90.81 217 GLN A N 1
ATOM 1798 C CA . GLN A 1 217 ? -15.757 4.164 10.770 1.00 90.81 217 GLN A CA 1
ATOM 1799 C C . GLN A 1 217 ? -15.150 3.031 9.931 1.00 90.81 217 GLN A C 1
ATOM 1801 O O . GLN A 1 217 ? -15.897 2.246 9.357 1.00 90.81 217 GLN A O 1
ATOM 1806 N N . LYS A 1 218 ? -13.820 2.872 9.956 1.00 86.94 218 LYS A N 1
ATOM 1807 C CA . LYS A 1 218 ? -13.132 1.760 9.274 1.00 86.94 218 LYS A CA 1
ATOM 1808 C C . LYS A 1 218 ? -13.585 0.389 9.772 1.00 86.94 218 LYS A C 1
ATOM 1810 O O . LYS A 1 218 ? -13.679 -0.555 8.998 1.00 86.94 218 LYS A O 1
ATOM 1815 N N . HIS A 1 219 ? -13.868 0.275 11.070 1.00 88.56 219 HIS A N 1
ATOM 1816 C CA . HIS A 1 219 ? -14.403 -0.949 11.666 1.00 88.56 219 HIS A CA 1
ATOM 1817 C C . HIS A 1 219 ? -15.770 -1.325 11.101 1.00 88.56 219 HIS A C 1
ATOM 1819 O O . HIS A 1 219 ? -15.983 -2.483 10.760 1.00 88.56 219 HIS A O 1
ATOM 1825 N N . LYS A 1 220 ? -16.673 -0.352 10.950 1.00 90.50 220 LYS A N 1
ATOM 1826 C CA . LYS A 1 220 ? -17.982 -0.586 10.329 1.00 90.50 220 LYS A CA 1
ATOM 1827 C C . LYS A 1 220 ? -17.860 -0.966 8.858 1.00 90.50 220 LYS A C 1
ATOM 1829 O O . LYS A 1 220 ? -18.483 -1.933 8.447 1.00 90.50 220 LYS A O 1
ATOM 1834 N N . GLU A 1 221 ? -17.022 -0.256 8.108 1.00 89.81 221 GLU A N 1
ATOM 1835 C CA . GLU A 1 221 ? -16.766 -0.553 6.692 1.00 89.81 221 GLU A CA 1
ATOM 1836 C C . GLU A 1 221 ? -16.240 -1.981 6.504 1.00 89.81 221 GLU A C 1
ATOM 1838 O O . GLU A 1 221 ? -16.711 -2.693 5.624 1.00 89.81 221 GLU A O 1
ATOM 1843 N N . LEU A 1 222 ? -15.327 -2.441 7.370 1.00 86.50 222 LEU A N 1
ATOM 1844 C CA . LEU A 1 222 ? -14.835 -3.818 7.317 1.00 86.50 222 LEU A CA 1
ATOM 1845 C C . LEU A 1 222 ? -15.921 -4.844 7.669 1.00 86.50 222 LEU A C 1
ATOM 1847 O O . LEU A 1 222 ? -15.960 -5.908 7.060 1.00 86.50 222 LEU A O 1
ATOM 1851 N N . ILE A 1 223 ? -16.793 -4.557 8.642 1.00 88.56 223 ILE A N 1
ATOM 1852 C CA . ILE A 1 223 ? -17.932 -5.441 8.941 1.00 88.56 223 ILE A CA 1
ATOM 1853 C C . ILE A 1 223 ? -18.818 -5.580 7.703 1.00 88.56 223 ILE A C 1
ATOM 1855 O O . ILE A 1 223 ? -19.114 -6.701 7.303 1.00 88.56 223 ILE A O 1
ATOM 1859 N N . GLU A 1 224 ? -19.188 -4.459 7.079 1.00 88.88 224 GLU A N 1
ATOM 1860 C CA . GLU A 1 224 ? -20.014 -4.449 5.869 1.00 88.88 224 GLU A CA 1
ATOM 1861 C C . GLU A 1 224 ? -19.338 -5.216 4.720 1.00 88.88 224 GLU A C 1
ATOM 1863 O O . GLU A 1 224 ? -19.993 -6.005 4.042 1.00 88.88 224 GLU A O 1
ATOM 1868 N N . GLU A 1 225 ? -18.025 -5.045 4.529 1.00 85.81 225 GLU A N 1
ATOM 1869 C CA . GLU A 1 225 ? -17.227 -5.771 3.530 1.00 85.81 225 GLU A CA 1
ATOM 1870 C C . GLU A 1 225 ? -17.249 -7.292 3.780 1.00 85.81 225 GLU A C 1
ATOM 1872 O O . GLU A 1 225 ? -17.517 -8.074 2.865 1.00 85.81 225 GLU A O 1
ATOM 1877 N N . ILE A 1 226 ? -17.022 -7.722 5.028 1.00 84.25 226 ILE A N 1
ATOM 1878 C CA . ILE A 1 226 ? -17.059 -9.138 5.426 1.00 84.25 226 ILE A CA 1
ATOM 1879 C C . ILE A 1 226 ? -18.453 -9.724 5.194 1.00 84.25 226 ILE A C 1
ATOM 1881 O O . ILE A 1 226 ? -18.574 -10.800 4.609 1.00 84.25 226 ILE A O 1
ATOM 1885 N N . GLU A 1 227 ? -19.502 -9.036 5.645 1.00 84.06 227 GLU A N 1
ATOM 1886 C CA . GLU A 1 227 ? -20.886 -9.497 5.509 1.00 84.06 227 GLU A CA 1
ATOM 1887 C C . GLU A 1 227 ? -21.276 -9.641 4.032 1.00 84.06 227 GLU A C 1
ATOM 1889 O O . GLU A 1 227 ? -21.781 -10.693 3.639 1.00 84.06 227 GLU A O 1
ATOM 1894 N N . GLN A 1 228 ? -20.936 -8.664 3.185 1.00 83.38 228 GLN A N 1
ATOM 1895 C CA . GLN A 1 228 ? -21.192 -8.724 1.741 1.00 83.38 228 GLN A CA 1
ATOM 1896 C C . GLN A 1 228 ? -20.463 -9.883 1.051 1.00 83.38 228 GLN A C 1
ATOM 1898 O O . GLN A 1 228 ? -21.050 -10.572 0.213 1.00 83.38 228 GLN A O 1
ATOM 1903 N N . ILE A 1 229 ? -19.189 -10.115 1.385 1.00 79.31 229 ILE A N 1
ATOM 1904 C CA . ILE A 1 229 ? -18.405 -11.216 0.808 1.00 79.31 229 ILE A CA 1
ATOM 1905 C C . ILE A 1 229 ? -18.989 -12.568 1.236 1.00 79.31 229 ILE A C 1
ATOM 1907 O O . ILE A 1 229 ? -19.176 -13.455 0.399 1.00 79.31 229 ILE A O 1
ATOM 1911 N N . MET A 1 230 ? -19.332 -12.717 2.517 1.00 75.81 230 MET A N 1
ATOM 1912 C CA . MET A 1 230 ? -19.933 -13.942 3.051 1.00 75.81 230 MET A CA 1
ATOM 1913 C C . MET A 1 230 ? -21.308 -14.227 2.429 1.00 75.81 230 MET A C 1
ATOM 1915 O O . MET A 1 230 ? -21.582 -15.365 2.041 1.00 75.81 230 MET A O 1
ATOM 1919 N N . GLU A 1 231 ? -22.153 -13.206 2.259 1.00 78.69 231 GLU A N 1
ATOM 1920 C CA . GLU A 1 231 ? -23.442 -13.320 1.563 1.00 78.69 231 GLU A CA 1
ATOM 1921 C C . GLU A 1 231 ? -23.274 -13.663 0.076 1.00 78.69 231 GLU A C 1
ATOM 1923 O O . GLU A 1 231 ? -23.966 -14.542 -0.444 1.00 78.69 231 GLU A O 1
ATOM 1928 N N . GLY A 1 232 ? -22.335 -13.013 -0.620 1.00 69.56 232 GLY A N 1
ATOM 1929 C CA . GLY A 1 232 ? -22.055 -13.260 -2.037 1.00 69.56 232 GLY A CA 1
ATOM 1930 C C . GLY A 1 232 ? -21.627 -14.703 -2.317 1.00 69.56 232 GLY A C 1
ATOM 1931 O O . GLY A 1 232 ? -22.049 -15.295 -3.315 1.00 69.56 232 GLY A O 1
ATOM 1932 N N . ILE A 1 233 ? -20.855 -15.294 -1.405 1.00 64.12 233 ILE A N 1
ATOM 1933 C CA . ILE A 1 233 ? -20.448 -16.703 -1.464 1.00 64.12 233 ILE A CA 1
ATOM 1934 C C . ILE A 1 233 ? -21.620 -17.628 -1.164 1.00 64.12 233 ILE A C 1
ATOM 1936 O O . ILE A 1 233 ? -21.819 -18.607 -1.885 1.00 64.12 233 ILE A O 1
ATOM 1940 N N . HIS A 1 234 ? -22.432 -17.307 -0.154 1.00 56.81 234 HIS A N 1
ATOM 1941 C CA . HIS A 1 234 ? -23.617 -18.095 0.181 1.00 56.81 234 HIS A CA 1
ATOM 1942 C C . HIS A 1 234 ? -24.638 -18.132 -0.971 1.00 56.81 234 HIS A C 1
ATOM 1944 O O . HIS A 1 234 ? -25.305 -19.142 -1.185 1.00 56.81 234 HIS A O 1
ATOM 1950 N N . LEU A 1 235 ? -24.704 -17.059 -1.765 1.00 56.81 235 LEU A N 1
ATOM 1951 C CA . LEU A 1 235 ? -25.541 -16.945 -2.962 1.00 56.81 235 LEU A CA 1
ATOM 1952 C C . LEU A 1 235 ? -24.902 -17.533 -4.237 1.00 56.81 235 LEU A C 1
ATOM 1954 O O . LEU A 1 235 ? -25.456 -17.357 -5.322 1.00 56.81 235 LEU A O 1
ATOM 1958 N N . GLY A 1 236 ? -23.746 -18.203 -4.144 1.00 54.56 236 GLY A N 1
ATOM 1959 C CA . GLY A 1 236 ? -23.079 -18.842 -5.285 1.00 54.56 236 GLY A CA 1
ATOM 1960 C C . GLY A 1 236 ? -22.505 -17.870 -6.326 1.00 54.56 236 GLY A C 1
ATOM 1961 O O . GLY A 1 236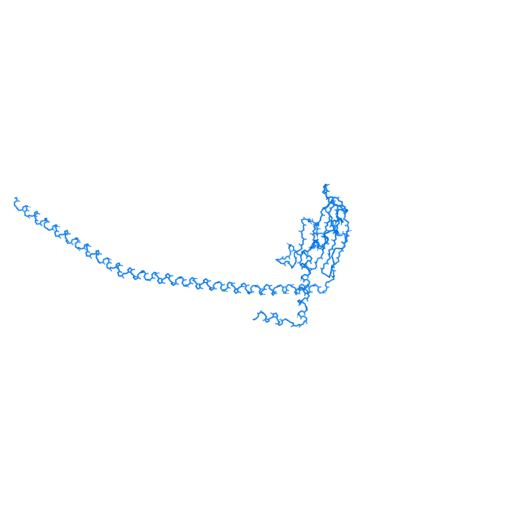 ? -22.122 -18.293 -7.413 1.00 54.56 236 GLY A O 1
ATOM 1962 N N . ARG A 1 237 ? -22.398 -16.569 -6.020 1.00 50.31 237 ARG A N 1
ATOM 1963 C CA . ARG A 1 237 ? -21.934 -15.523 -6.957 1.00 50.31 237 ARG A CA 1
ATOM 1964 C C . ARG A 1 237 ? -20.408 -15.430 -7.087 1.00 50.31 237 ARG A C 1
ATOM 1966 O O . ARG A 1 237 ? -19.881 -14.382 -7.457 1.00 50.31 237 ARG A O 1
ATOM 1973 N N . LEU A 1 238 ? -19.686 -16.520 -6.830 1.00 50.66 238 LEU A N 1
ATOM 1974 C CA . LEU A 1 238 ? -18.256 -16.599 -7.150 1.00 50.66 238 LEU A CA 1
ATOM 1975 C C . LEU A 1 238 ? -18.015 -16.510 -8.665 1.00 50.66 238 LEU A C 1
ATOM 1977 O O . LEU A 1 238 ? -16.975 -16.006 -9.081 1.00 50.66 238 LEU A O 1
ATOM 1981 N N . GLU A 1 239 ? -18.999 -16.897 -9.488 1.00 46.09 239 GLU A N 1
ATOM 1982 C CA . GLU A 1 239 ? -18.927 -16.749 -10.947 1.00 46.09 239 GLU A CA 1
ATOM 1983 C C . GLU A 1 239 ? -18.749 -15.293 -11.392 1.00 46.09 239 GLU A 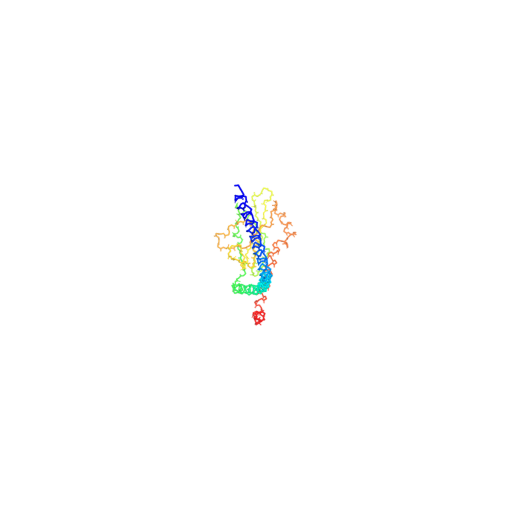C 1
ATOM 1985 O O . GLU A 1 239 ? -18.055 -15.062 -12.376 1.00 46.09 239 GLU A O 1
ATOM 1990 N N . THR A 1 240 ? -19.286 -14.302 -10.666 1.00 48.19 240 THR A N 1
ATOM 1991 C CA . THR A 1 240 ? -19.188 -12.876 -11.039 1.00 48.19 240 THR A CA 1
ATOM 1992 C C . THR A 1 240 ? -17.812 -12.277 -10.738 1.00 48.19 240 THR A C 1
ATOM 1994 O O . THR A 1 240 ? -17.359 -11.379 -11.445 1.00 48.19 240 THR A O 1
ATOM 1997 N N . ILE A 1 241 ? -17.135 -12.778 -9.699 1.00 44.84 241 ILE A N 1
ATOM 1998 C CA . ILE A 1 241 ? -15.744 -12.412 -9.389 1.00 44.84 241 ILE A CA 1
ATOM 1999 C C . ILE A 1 241 ? -14.817 -13.096 -10.399 1.00 44.84 241 ILE A C 1
ATOM 2001 O O . ILE A 1 241 ? -13.930 -12.457 -10.949 1.00 44.84 241 ILE A O 1
ATOM 2005 N N . TYR A 1 242 ? -15.098 -14.354 -10.751 1.00 40.31 242 TYR A N 1
ATOM 2006 C CA . TYR A 1 242 ? -14.342 -15.077 -11.775 1.00 40.31 242 TYR A CA 1
ATOM 2007 C C . TYR A 1 242 ? -14.507 -14.464 -13.180 1.00 40.31 242 TYR A C 1
ATOM 2009 O O . TYR A 1 242 ? -13.526 -14.333 -13.898 1.00 40.31 242 TYR A O 1
ATOM 2017 N N . THR A 1 243 ? -15.706 -14.011 -13.569 1.00 41.41 243 THR A N 1
ATOM 2018 C CA . THR A 1 243 ? -15.954 -13.388 -14.894 1.00 41.41 243 THR A CA 1
ATOM 2019 C C . THR A 1 243 ? -15.457 -11.951 -15.028 1.00 41.41 243 THR A C 1
ATOM 2021 O O . THR A 1 243 ? -15.402 -11.446 -16.144 1.00 41.41 243 THR A O 1
ATOM 2024 N N . ARG A 1 244 ? -15.078 -11.279 -13.935 1.00 40.50 244 ARG A N 1
ATOM 2025 C CA . ARG A 1 244 ? -14.338 -10.005 -14.003 1.00 40.50 244 ARG A CA 1
ATOM 2026 C C . ARG A 1 244 ? -12.818 -10.193 -14.032 1.00 40.50 244 ARG A C 1
ATOM 2028 O O . ARG A 1 244 ? -12.112 -9.222 -14.281 1.00 40.50 244 ARG A O 1
ATOM 2035 N N . CYS A 1 245 ? -12.338 -11.414 -13.792 1.00 37.31 245 CYS A N 1
ATOM 2036 C CA . CYS A 1 245 ? -10.920 -11.779 -13.753 1.00 37.31 245 CYS A CA 1
ATOM 2037 C C . CYS A 1 245 ? -10.477 -12.657 -14.942 1.00 37.31 245 CYS A C 1
ATOM 2039 O O . CYS A 1 245 ? -9.370 -13.192 -14.906 1.00 37.31 245 CYS A O 1
ATOM 2041 N N . VAL A 1 246 ? -11.322 -12.824 -15.969 1.00 36.03 246 VAL A N 1
ATOM 2042 C CA . VAL A 1 246 ? -11.006 -13.516 -17.235 1.00 36.03 246 VAL A CA 1
ATOM 2043 C C . VAL A 1 246 ? -11.228 -12.571 -18.404 1.00 36.03 246 VAL A C 1
ATOM 2045 O O . VAL A 1 246 ? -12.291 -11.910 -18.418 1.00 36.03 246 VAL A O 1
#